Protein AF-A0A0C3QRC2-F1 (afdb_monomer)

Sequence (204 aa):
MRTFAPRGLSYLPYNEIRVRKQEQELIAQQDRAYKEAERRDRERAEIRQAEERRKQEEEAELRRLEREKMSKTEQREAWRRWKRNTLPAEPPAAEKAIRIVVRLPNGERLTKRFRPSESVEDLYAAVDVHFLPRGEEAAAPSTAPIGYTHEYDFRLATSYPRKEIDPSSEMLGDVDILRGGGNLVVEMTAGVTLEEDSEESDQE

Solvent-accessible surface area (backbone atoms only — not comparable to full-atom values): 12199 Å² total; per-residue (Å²): 137,84,88,84,78,81,82,75,80,81,76,71,59,70,66,61,58,50,53,53,50,52,52,51,51,50,51,56,49,51,53,50,53,50,54,51,49,52,51,52,53,50,51,52,50,52,51,52,52,51,52,51,50,51,52,52,51,53,52,51,49,51,54,47,55,50,52,53,50,51,52,51,51,53,51,49,51,46,37,42,41,20,44,64,73,67,54,78,78,67,65,58,93,88,52,87,57,30,49,36,36,35,36,42,81,90,71,50,72,52,72,49,50,37,49,44,83,39,32,38,40,54,55,51,48,54,55,55,44,66,72,48,75,89,79,71,84,63,85,52,47,93,59,74,60,83,93,64,79,89,82,73,67,52,44,44,28,36,72,75,79,72,45,79,54,76,81,35,86,52,34,34,48,75,39,77,83,44,46,80,28,44,55,32,36,48,44,70,45,93,84,66,74,83,75,70,86,72,77,78,77,82,79,132

Nearest PDB structures (foldseek):
  7s6p-assembly6_F  TM=7.686E-01  e=4.534E-03  Homo sapiens
  6d2k-assembly1_A  TM=6.953E-01  e=5.498E-03  Mus musculus
  5sxk-assembly1_A  TM=5.396E-01  e=9.103E-04  Homo sapiens
  8s3r-assembly1_A  TM=6.211E-01  e=3.289E-03  Homo sapiens
  5sxj-assembly1_A  TM=5.473E-01  e=6.666E-03  Homo sapiens

Organism: NCBI:txid1051891

Structure (mmCIF, N/CA/C/O backbone):
data_AF-A0A0C3QRC2-F1
#
_entry.id   AF-A0A0C3QRC2-F1
#
loop_
_atom_site.group_PDB
_atom_site.id
_atom_site.type_symbol
_atom_site.label_atom_id
_atom_site.label_alt_id
_atom_site.label_comp_id
_atom_site.label_asym_id
_atom_site.label_entity_id
_atom_site.label_seq_id
_atom_site.pdbx_PDB_ins_code
_atom_site.Cartn_x
_atom_site.Cartn_y
_atom_site.Cartn_z
_atom_site.occupancy
_atom_site.B_iso_or_equiv
_atom_site.auth_seq_id
_atom_site.auth_comp_id
_atom_site.auth_asym_id
_atom_site.auth_atom_id
_atom_site.pdbx_PDB_model_num
ATOM 1 N N . MET A 1 1 ? -83.337 -18.252 80.677 1.00 45.41 1 MET A N 1
ATOM 2 C CA . MET A 1 1 ? -82.097 -18.882 80.171 1.00 45.41 1 MET A CA 1
ATOM 3 C C . MET A 1 1 ? -81.445 -17.951 79.159 1.00 45.41 1 MET A C 1
ATOM 5 O O . MET A 1 1 ? -82.144 -17.472 78.282 1.00 45.41 1 MET A O 1
ATOM 9 N N . ARG A 1 2 ? -80.125 -17.771 79.300 1.00 41.84 2 ARG A N 1
ATOM 10 C CA . ARG A 1 2 ? -79.143 -17.193 78.359 1.00 41.84 2 ARG A CA 1
ATOM 11 C C . ARG A 1 2 ? -79.193 -15.684 78.074 1.00 41.84 2 ARG A C 1
ATOM 13 O O . ARG A 1 2 ? -79.860 -15.199 77.172 1.00 41.84 2 ARG A O 1
ATOM 20 N N . THR A 1 3 ? -78.350 -14.997 78.838 1.00 44.12 3 THR A N 1
ATOM 21 C CA . THR A 1 3 ? -77.689 -13.725 78.544 1.00 44.12 3 THR A CA 1
ATOM 22 C C . THR A 1 3 ? -76.845 -13.827 77.265 1.00 44.12 3 THR A C 1
ATOM 24 O O . THR A 1 3 ? -76.063 -14.764 77.104 1.00 44.12 3 THR A O 1
ATOM 27 N N . PHE A 1 4 ? -76.989 -12.863 76.355 1.00 47.03 4 PHE A N 1
ATOM 28 C CA . PHE A 1 4 ? -76.124 -12.702 75.184 1.00 47.03 4 PHE A CA 1
ATOM 29 C C . PHE A 1 4 ? -75.219 -11.490 75.439 1.00 47.03 4 PHE A C 1
ATOM 31 O O . PHE A 1 4 ? -75.674 -10.350 75.400 1.00 47.03 4 PHE A O 1
ATOM 38 N N . ALA A 1 5 ? -73.953 -11.739 75.776 1.00 52.38 5 ALA A N 1
ATOM 39 C CA . ALA A 1 5 ? -72.939 -10.696 75.897 1.00 52.38 5 ALA A CA 1
ATOM 40 C C . ALA A 1 5 ? -72.343 -10.406 74.505 1.00 52.38 5 ALA A C 1
ATOM 42 O O . ALA A 1 5 ? -71.944 -11.356 73.821 1.00 52.38 5 ALA A O 1
ATOM 43 N N . PRO A 1 6 ? -72.260 -9.140 74.056 1.00 55.38 6 PRO A N 1
ATOM 44 C CA . PRO A 1 6 ? -71.575 -8.813 72.814 1.00 55.38 6 PRO A CA 1
ATOM 45 C C . PRO A 1 6 ? -70.071 -9.044 72.997 1.00 55.38 6 PRO A C 1
ATOM 47 O O . PRO A 1 6 ? -69.459 -8.568 73.952 1.00 55.38 6 PRO A O 1
ATOM 50 N N . ARG A 1 7 ? -69.475 -9.823 72.088 1.00 53.69 7 ARG A N 1
ATOM 51 C CA . ARG A 1 7 ? -68.033 -10.085 72.054 1.00 53.69 7 ARG A CA 1
ATOM 52 C C . ARG A 1 7 ? -67.293 -8.756 71.893 1.00 53.69 7 ARG A C 1
ATOM 54 O O . ARG A 1 7 ? -67.462 -8.082 70.881 1.00 53.69 7 ARG A O 1
ATOM 61 N N . GLY A 1 8 ? -66.502 -8.389 72.899 1.00 51.66 8 GLY A N 1
ATOM 62 C CA . GLY A 1 8 ? -65.645 -7.211 72.860 1.00 51.66 8 GLY A CA 1
ATOM 63 C C . GLY A 1 8 ? -64.671 -7.298 71.689 1.00 51.66 8 GLY A C 1
ATOM 64 O O . GLY A 1 8 ? -63.943 -8.281 71.550 1.00 51.66 8 GLY A O 1
ATOM 65 N N . LEU A 1 9 ? -64.679 -6.264 70.850 1.00 57.25 9 LEU A N 1
ATOM 66 C CA . LEU A 1 9 ? -63.614 -5.989 69.895 1.00 57.25 9 LEU A CA 1
ATOM 67 C C . LEU A 1 9 ? -62.302 -5.927 70.691 1.00 57.25 9 LEU A C 1
ATOM 69 O O . LEU A 1 9 ? -62.171 -5.102 71.595 1.00 57.25 9 LEU A O 1
ATOM 73 N N . SER A 1 10 ? -61.353 -6.817 70.406 1.00 55.66 10 SER A N 1
ATOM 74 C CA . SER A 1 10 ? -60.044 -6.818 71.058 1.00 55.66 10 SER A CA 1
ATOM 75 C C . SER A 1 10 ? -59.301 -5.531 70.694 1.00 55.66 10 SER A C 1
ATOM 77 O O . SER A 1 10 ? -58.737 -5.415 69.605 1.00 55.66 10 SER A O 1
ATOM 79 N N . TYR A 1 11 ? -59.340 -4.542 71.585 1.00 60.75 11 TYR A N 1
ATOM 80 C CA . TYR A 1 11 ? -58.591 -3.300 71.451 1.00 60.75 11 TYR A CA 1
ATOM 81 C C . TYR A 1 11 ? -57.115 -3.620 71.693 1.00 60.75 11 TYR A C 1
ATOM 83 O O . TYR A 1 11 ? -56.673 -3.728 72.836 1.00 60.75 11 TYR A O 1
ATOM 91 N N . LEU A 1 12 ? -56.357 -3.850 70.618 1.00 61.16 12 LEU A N 1
ATOM 92 C CA . LEU A 1 12 ? -54.902 -3.914 70.720 1.00 61.16 12 LEU A CA 1
ATOM 93 C C . LEU A 1 12 ? -54.414 -2.580 71.311 1.00 61.16 12 LEU A C 1
ATOM 95 O O . LEU A 1 12 ? -54.840 -1.521 70.833 1.00 61.16 12 LEU A O 1
ATOM 99 N N . PRO A 1 13 ? -53.563 -2.594 72.351 1.00 73.38 13 PRO A N 1
ATOM 100 C CA . PRO A 1 13 ? -53.114 -1.372 72.994 1.00 73.38 13 PRO A CA 1
ATOM 101 C C . PRO A 1 13 ? -52.419 -0.480 71.961 1.00 73.38 13 PRO A C 1
ATOM 103 O O . PRO A 1 13 ? -51.527 -0.912 71.237 1.00 73.38 13 PRO A O 1
ATOM 106 N N . TYR A 1 14 ? -52.838 0.785 71.888 1.00 72.00 14 TYR A N 1
ATOM 107 C CA . TYR A 1 14 ? -52.393 1.787 70.908 1.00 72.00 14 TYR A CA 1
ATOM 108 C C . TYR A 1 14 ? -50.862 1.852 70.711 1.00 72.00 14 TYR A C 1
ATOM 110 O O . TYR A 1 14 ? -50.383 2.092 69.602 1.00 72.00 14 TYR A O 1
ATOM 118 N N . ASN A 1 15 ? -50.086 1.580 71.764 1.00 74.94 15 ASN A N 1
ATOM 119 C CA . ASN A 1 15 ? -48.623 1.519 71.706 1.00 74.94 15 ASN A CA 1
ATOM 120 C C . ASN A 1 15 ? -48.088 0.368 70.838 1.00 74.94 15 ASN A C 1
ATOM 122 O O . A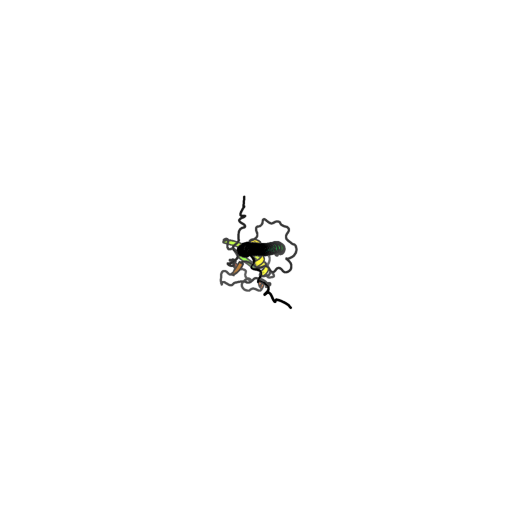SN A 1 15 ? -47.110 0.554 70.124 1.00 74.94 15 ASN A O 1
ATOM 126 N N . GLU A 1 16 ? -48.742 -0.790 70.838 1.00 79.69 16 GLU A N 1
ATOM 127 C CA . GLU A 1 16 ? -48.325 -1.963 70.063 1.00 79.69 16 GLU A CA 1
ATOM 128 C C . GLU A 1 16 ? -48.525 -1.743 68.556 1.00 79.69 16 GLU A C 1
ATOM 130 O O . GLU A 1 16 ? -47.688 -2.123 67.741 1.00 79.69 16 GLU A O 1
ATOM 135 N N . ILE A 1 17 ? -49.600 -1.041 68.181 1.00 82.19 17 ILE A N 1
ATOM 136 C CA . ILE A 1 17 ? -49.867 -0.644 66.792 1.00 82.19 17 ILE A CA 1
ATOM 137 C C . ILE A 1 17 ? -48.804 0.350 66.305 1.00 82.19 17 ILE A C 1
ATOM 139 O O . ILE A 1 17 ? -48.352 0.259 65.165 1.00 82.19 17 ILE A O 1
ATOM 143 N N . ARG A 1 18 ? -48.386 1.294 67.158 1.00 83.00 18 ARG A N 1
ATOM 144 C CA . ARG A 1 18 ? -47.336 2.268 66.823 1.00 83.00 18 ARG A CA 1
ATOM 145 C C . ARG A 1 18 ? -45.977 1.607 66.618 1.00 83.00 18 ARG A C 1
ATOM 147 O O . ARG A 1 18 ? -45.338 1.895 65.613 1.00 83.00 18 ARG A O 1
ATOM 154 N N . VAL A 1 19 ? -45.575 0.706 67.514 1.00 87.12 19 VAL A N 1
ATOM 155 C CA . VAL A 1 19 ? -44.294 -0.010 67.402 1.00 87.12 19 VAL A CA 1
ATOM 156 C C . VAL A 1 19 ? -44.251 -0.858 66.130 1.00 87.12 19 VAL A C 1
ATOM 158 O O . VAL A 1 19 ? -43.300 -0.745 65.364 1.00 87.12 19 VAL A O 1
ATOM 161 N N . ARG A 1 20 ? -45.322 -1.608 65.829 1.00 85.75 20 ARG A N 1
ATOM 162 C CA . ARG A 1 20 ? -45.416 -2.393 64.586 1.00 85.75 20 ARG A CA 1
ATOM 163 C C . ARG A 1 20 ? -45.366 -1.520 63.331 1.00 85.75 20 ARG A C 1
ATOM 165 O O . ARG A 1 20 ? -44.727 -1.897 62.358 1.00 85.75 20 ARG A O 1
ATOM 172 N N . LYS A 1 21 ? -46.014 -0.348 63.339 1.00 88.50 21 LYS A N 1
ATOM 173 C CA . LYS A 1 21 ? -45.936 0.600 62.213 1.00 88.50 21 LYS A CA 1
ATOM 174 C C . LYS A 1 21 ? -44.520 1.140 62.013 1.00 88.50 21 LYS A C 1
ATOM 176 O O . LYS A 1 21 ? -44.060 1.187 60.881 1.00 88.50 21 LYS A O 1
ATOM 181 N N . GLN A 1 22 ? -43.826 1.501 63.091 1.00 89.44 22 GLN A N 1
ATOM 182 C CA . GLN A 1 22 ? -42.440 1.977 63.018 1.00 89.44 22 GLN A CA 1
ATOM 183 C C . GLN A 1 22 ? -41.485 0.884 62.522 1.00 89.44 22 GLN A C 1
ATOM 185 O O . GLN A 1 22 ? -40.602 1.158 61.715 1.00 89.44 22 GLN A O 1
ATOM 190 N N . GLU A 1 23 ? -41.685 -0.360 62.955 1.00 90.12 23 GLU A N 1
ATOM 191 C CA . GLU A 1 23 ? -40.919 -1.516 62.482 1.00 90.12 23 GLU A CA 1
ATOM 192 C C . GLU A 1 23 ? -41.163 -1.790 60.989 1.00 90.12 23 GLU A C 1
ATOM 194 O O . GLU A 1 23 ? -40.215 -1.957 60.224 1.00 90.12 23 GLU A O 1
ATOM 199 N N . GLN A 1 24 ? -42.422 -1.738 60.542 1.00 91.00 24 GLN A N 1
ATOM 200 C CA . GLN A 1 24 ? -42.773 -1.854 59.123 1.00 91.00 24 GLN A CA 1
ATOM 201 C C . GLN A 1 24 ? -42.168 -0.728 58.277 1.00 91.00 24 GLN A C 1
ATOM 203 O O . GLN A 1 24 ? -41.669 -0.985 57.183 1.00 91.00 24 GLN A O 1
ATOM 208 N N . GLU A 1 25 ? -42.187 0.511 58.772 1.00 91.75 25 GLU A N 1
ATOM 209 C CA . GLU A 1 25 ? -41.557 1.650 58.100 1.00 91.75 25 GLU A CA 1
ATOM 210 C C . GLU A 1 25 ? -40.038 1.480 57.995 1.00 91.75 25 GLU A C 1
ATOM 212 O O . GLU A 1 25 ? -39.476 1.763 56.935 1.00 91.75 25 GLU A O 1
ATOM 217 N N . LEU A 1 26 ? -39.381 0.973 59.043 1.00 92.31 26 LEU A N 1
ATOM 218 C CA . LEU A 1 26 ? -37.941 0.718 59.051 1.00 92.31 26 LEU A CA 1
ATOM 219 C C . LEU A 1 26 ? -37.551 -0.379 58.050 1.00 92.31 26 LEU A C 1
ATOM 221 O O . LEU A 1 26 ? -36.627 -0.182 57.262 1.00 92.31 26 LEU A O 1
ATOM 225 N N . ILE A 1 27 ? -38.286 -1.495 58.021 1.00 91.75 27 ILE A N 1
ATOM 226 C CA . ILE A 1 27 ? -38.074 -2.575 57.043 1.00 91.75 27 ILE A CA 1
ATOM 227 C C . ILE A 1 27 ? -38.294 -2.044 55.624 1.00 91.75 27 ILE A C 1
ATOM 229 O O . ILE A 1 27 ? -37.452 -2.232 54.753 1.00 91.75 27 ILE A O 1
ATOM 233 N N . ALA A 1 28 ? -39.372 -1.289 55.392 1.00 94.25 28 ALA A N 1
ATOM 234 C CA . ALA A 1 28 ? -39.642 -0.692 54.087 1.00 94.25 28 ALA A CA 1
ATOM 235 C C . ALA A 1 28 ? -38.578 0.341 53.666 1.00 94.25 28 ALA A C 1
ATOM 237 O O . ALA A 1 28 ? -38.366 0.565 52.473 1.00 94.25 28 ALA A O 1
ATOM 238 N N . GLN A 1 29 ? -37.921 1.022 54.608 1.00 93.88 29 GLN A N 1
ATOM 239 C CA . GLN A 1 29 ? -36.782 1.899 54.318 1.00 93.88 29 GLN A CA 1
ATOM 240 C C . GLN A 1 29 ? -35.524 1.098 53.958 1.00 93.88 29 GLN A C 1
ATOM 242 O O . GLN A 1 29 ? -34.878 1.431 52.965 1.00 93.88 29 GLN A O 1
ATOM 247 N N . GLN A 1 30 ? -35.210 0.032 54.698 1.00 94.31 30 GLN A N 1
ATOM 248 C CA . GLN A 1 30 ? -34.070 -0.842 54.403 1.00 94.31 30 GLN A CA 1
ATOM 249 C C . GLN A 1 30 ? -34.233 -1.559 53.060 1.00 94.31 30 GLN A C 1
ATOM 251 O O . GLN A 1 30 ? -33.314 -1.528 52.247 1.00 94.31 30 GLN A O 1
ATOM 256 N N . ASP A 1 31 ? -35.419 -2.099 52.775 1.00 95.06 31 ASP A N 1
ATOM 257 C CA . ASP A 1 31 ? -35.737 -2.734 51.493 1.00 95.06 31 ASP A CA 1
ATOM 258 C C . ASP A 1 31 ? -35.576 -1.762 50.320 1.00 95.06 31 ASP A C 1
ATOM 260 O O . ASP A 1 31 ? -35.076 -2.136 49.258 1.00 95.06 31 ASP A O 1
ATOM 264 N N . ARG A 1 32 ? -35.989 -0.498 50.494 1.00 95.25 32 ARG A N 1
ATOM 265 C CA . ARG A 1 32 ? -35.797 0.545 49.476 1.00 95.25 32 ARG A CA 1
ATOM 266 C C . ARG A 1 32 ? -34.318 0.852 49.269 1.00 95.25 32 ARG A C 1
ATOM 268 O O . ARG A 1 32 ? -33.870 0.861 48.126 1.00 95.25 32 ARG A O 1
ATOM 275 N N . ALA A 1 33 ? -33.564 1.048 50.349 1.00 94.19 33 ALA A N 1
ATOM 276 C CA . ALA A 1 33 ? -32.130 1.306 50.275 1.00 94.19 33 ALA A CA 1
ATOM 277 C C . ALA A 1 33 ? -31.373 0.140 49.616 1.00 94.19 33 ALA A C 1
ATOM 279 O O . ALA A 1 33 ? -30.521 0.370 48.760 1.00 94.19 33 ALA A O 1
ATOM 280 N N . TYR A 1 34 ? -31.731 -1.103 49.953 1.00 94.88 34 TYR A N 1
ATOM 281 C CA . TYR A 1 34 ? -31.133 -2.305 49.379 1.00 94.88 34 TYR A CA 1
ATOM 282 C C . TYR A 1 34 ? -31.413 -2.419 47.877 1.00 94.88 34 TYR A C 1
ATOM 284 O O . TYR A 1 34 ? -30.483 -2.576 47.092 1.00 94.88 34 TYR A O 1
ATOM 292 N N . LYS A 1 35 ? -32.672 -2.246 47.453 1.00 95.75 35 LYS A N 1
ATOM 293 C CA . LYS A 1 35 ? -33.046 -2.273 46.027 1.00 95.75 35 LYS A CA 1
ATOM 294 C C . LYS A 1 35 ? -32.366 -1.166 45.225 1.00 95.75 35 LYS A C 1
ATOM 296 O O . LYS A 1 35 ? -31.985 -1.374 44.075 1.00 95.75 35 LYS A O 1
ATOM 301 N N . GLU A 1 36 ? -32.209 0.019 45.808 1.00 95.62 36 GLU A N 1
ATOM 302 C CA . GLU A 1 36 ? -31.475 1.103 45.160 1.00 95.62 36 GLU A CA 1
ATOM 303 C C . GLU A 1 36 ? -29.974 0.821 45.044 1.00 95.62 36 GLU A C 1
ATOM 305 O O . GLU A 1 36 ? -29.378 1.168 44.023 1.00 95.62 36 GLU A O 1
ATOM 310 N N . ALA A 1 37 ? -29.362 0.221 46.068 1.00 95.12 37 ALA A N 1
ATOM 311 C CA . ALA A 1 37 ? -27.965 -0.199 46.027 1.00 95.12 37 ALA A CA 1
ATOM 312 C C . ALA A 1 37 ? -27.754 -1.285 44.964 1.00 95.12 37 ALA A C 1
ATOM 314 O O . ALA A 1 37 ? -26.902 -1.115 44.097 1.00 95.12 37 ALA A O 1
ATOM 315 N N . GLU A 1 38 ? -28.607 -2.315 44.940 1.00 96.56 38 GLU A N 1
ATOM 316 C CA . GLU A 1 38 ? -28.563 -3.379 43.931 1.00 96.56 38 GLU A CA 1
ATOM 317 C C . GLU A 1 38 ? -28.691 -2.813 42.509 1.00 96.56 38 GLU A C 1
ATOM 319 O O . GLU A 1 38 ? -27.935 -3.192 41.614 1.00 96.56 38 GLU A O 1
ATOM 324 N N . ARG A 1 39 ? -29.608 -1.858 42.295 1.00 96.19 39 ARG A N 1
ATOM 325 C CA . ARG A 1 39 ? -29.765 -1.198 40.992 1.00 96.19 39 ARG A CA 1
ATOM 326 C C . ARG A 1 39 ? -28.502 -0.440 40.588 1.00 96.19 39 ARG A C 1
ATOM 328 O O . ARG A 1 39 ? -28.076 -0.570 39.446 1.00 96.19 39 ARG A O 1
ATOM 335 N N . ARG A 1 40 ? -27.904 0.331 41.504 1.00 95.50 40 ARG A N 1
ATOM 336 C CA . ARG A 1 40 ? -26.663 1.077 41.229 1.00 95.50 40 ARG A CA 1
ATOM 337 C C . ARG A 1 40 ? -25.494 0.141 40.941 1.00 95.50 40 ARG A C 1
ATOM 339 O O . ARG A 1 40 ? -24.704 0.428 40.048 1.00 95.50 40 ARG A O 1
ATOM 346 N N . ASP A 1 41 ? -25.378 -0.962 41.672 1.00 96.56 41 ASP A N 1
ATOM 347 C CA . ASP A 1 41 ? -24.310 -1.937 41.457 1.00 96.56 41 ASP A CA 1
ATOM 348 C C . ASP A 1 41 ? -24.474 -2.662 40.121 1.00 96.56 41 ASP A C 1
ATOM 350 O O . ASP A 1 41 ? -23.486 -2.839 39.404 1.00 96.56 41 ASP A O 1
ATOM 354 N N . ARG A 1 42 ? -25.713 -2.998 39.739 1.00 96.31 42 ARG A N 1
ATOM 355 C CA . ARG A 1 42 ? -26.023 -3.575 38.427 1.00 96.31 42 ARG A CA 1
ATOM 356 C C . ARG A 1 42 ? -25.701 -2.605 37.293 1.00 96.31 42 ARG A C 1
ATOM 358 O O . ARG A 1 42 ? -24.974 -2.979 36.383 1.00 96.31 42 ARG A O 1
ATOM 365 N N . GLU A 1 43 ? -26.148 -1.356 37.390 1.00 96.38 43 GLU A N 1
ATOM 366 C CA . GLU A 1 43 ? -25.864 -0.313 36.395 1.00 96.38 43 GLU A CA 1
ATOM 367 C C . GLU A 1 43 ? -24.352 -0.080 36.245 1.00 96.38 43 GLU A C 1
ATOM 369 O O . GLU A 1 43 ? -23.821 -0.057 35.139 1.00 96.38 43 GLU A O 1
ATOM 374 N N . ARG A 1 44 ? -23.616 -0.002 37.361 1.00 96.00 44 ARG A N 1
ATOM 375 C CA . ARG A 1 44 ? -22.149 0.114 37.338 1.00 96.00 44 ARG A CA 1
ATOM 376 C C . ARG A 1 44 ? -21.475 -1.101 36.707 1.00 96.00 44 ARG A C 1
ATOM 378 O O . ARG A 1 44 ? -20.466 -0.939 36.026 1.00 96.00 44 ARG A O 1
ATOM 385 N N . ALA A 1 45 ? -21.977 -2.308 36.960 1.00 95.94 45 ALA A N 1
ATOM 386 C CA . ALA A 1 45 ? -21.448 -3.521 36.345 1.00 95.94 45 ALA A CA 1
ATOM 387 C C . ALA A 1 45 ? -21.715 -3.546 34.833 1.00 95.94 45 ALA A C 1
ATOM 389 O O . ALA A 1 45 ? -20.806 -3.863 34.071 1.00 95.94 45 ALA A O 1
ATOM 390 N N . GLU A 1 46 ? -22.913 -3.151 34.402 1.00 96.19 46 GLU A N 1
ATOM 391 C CA . GLU A 1 46 ? -23.288 -3.050 32.988 1.00 96.19 46 GLU A CA 1
ATOM 392 C C . GLU A 1 46 ? -22.440 -2.007 32.248 1.00 96.19 46 GLU A C 1
ATOM 394 O O . GLU A 1 46 ? -21.925 -2.308 31.172 1.00 96.19 46 GLU A O 1
ATOM 399 N N . ILE A 1 47 ? -22.220 -0.828 32.846 1.00 96.44 47 ILE A N 1
ATOM 400 C CA . ILE A 1 47 ? -21.348 0.217 32.284 1.00 96.44 47 ILE A CA 1
ATOM 401 C C . ILE A 1 47 ? -19.916 -0.302 32.135 1.00 96.44 47 ILE A C 1
ATOM 403 O O . ILE A 1 47 ? -19.363 -0.230 31.042 1.00 96.44 47 ILE A O 1
ATOM 407 N N . ARG A 1 48 ? -19.333 -0.895 33.190 1.00 95.94 48 ARG A N 1
ATOM 408 C CA . ARG A 1 48 ? -17.966 -1.444 33.120 1.00 95.94 48 ARG A CA 1
ATOM 409 C C . ARG A 1 48 ? -17.829 -2.518 32.045 1.00 95.94 48 ARG A C 1
ATOM 411 O O . ARG A 1 48 ? -16.865 -2.500 31.291 1.00 95.94 48 ARG A O 1
ATOM 418 N N . GLN A 1 49 ? -18.797 -3.430 31.946 1.00 96.25 49 GLN A N 1
ATOM 419 C CA . GLN A 1 49 ? -18.782 -4.466 30.911 1.00 96.25 49 GLN A CA 1
ATOM 420 C C . GLN A 1 49 ? -18.944 -3.886 29.503 1.00 96.25 49 GLN A C 1
ATOM 422 O O . GLN A 1 49 ? -18.339 -4.393 28.563 1.00 96.25 49 GLN A O 1
ATOM 427 N N . ALA A 1 50 ? -19.769 -2.851 29.330 1.00 96.12 50 ALA A N 1
ATOM 428 C CA . ALA A 1 50 ? -19.931 -2.189 28.041 1.00 96.12 50 ALA A CA 1
ATOM 429 C C . ALA A 1 50 ? -18.652 -1.453 27.616 1.00 96.12 50 ALA A C 1
ATOM 431 O O . ALA A 1 50 ? -18.247 -1.573 26.463 1.00 96.12 50 ALA A O 1
ATOM 432 N N . GLU A 1 51 ? -17.995 -0.748 28.539 1.00 95.81 51 GLU A N 1
ATOM 433 C CA . GLU A 1 51 ? -16.710 -0.087 28.286 1.00 95.81 51 GLU A CA 1
ATOM 434 C C . GLU A 1 51 ? -15.599 -1.092 27.971 1.00 95.81 51 GLU A C 1
ATOM 436 O O . GLU A 1 51 ? -14.844 -0.889 27.022 1.00 95.81 51 GLU A O 1
ATOM 441 N N . GLU A 1 52 ? -15.525 -2.200 28.712 1.00 95.81 52 GLU A N 1
ATOM 442 C CA . GLU A 1 52 ? -14.539 -3.252 28.468 1.00 95.81 52 GLU A CA 1
ATOM 443 C C . GLU A 1 52 ? -14.744 -3.913 27.100 1.00 95.81 52 GLU A C 1
ATOM 445 O O . GLU A 1 52 ? -13.780 -4.069 26.352 1.00 95.81 52 GLU A O 1
ATOM 450 N N . ARG A 1 53 ? -15.994 -4.223 26.723 1.00 95.94 53 ARG A N 1
ATOM 451 C CA . ARG A 1 53 ? -16.307 -4.730 25.378 1.00 95.94 53 ARG A CA 1
ATOM 452 C C . ARG A 1 53 ? -15.920 -3.734 24.291 1.00 95.94 53 ARG A C 1
ATOM 454 O O . ARG A 1 53 ? -15.270 -4.129 23.333 1.00 95.94 53 ARG A O 1
ATOM 461 N N . ARG A 1 54 ? -16.256 -2.449 24.459 1.00 95.81 54 ARG A N 1
ATOM 462 C CA . ARG A 1 54 ? -15.904 -1.410 23.480 1.00 95.81 54 ARG A CA 1
ATOM 463 C C . ARG A 1 54 ? -14.391 -1.316 23.295 1.00 95.81 54 ARG A C 1
ATOM 465 O O . ARG A 1 54 ? -13.914 -1.302 22.169 1.00 95.81 54 ARG A O 1
ATOM 472 N N . LYS A 1 55 ? -13.634 -1.327 24.395 1.00 95.69 55 LYS A N 1
ATOM 473 C CA . LYS A 1 55 ? -12.168 -1.294 24.355 1.00 95.69 55 LYS A CA 1
ATOM 474 C C . LYS A 1 55 ? -11.583 -2.534 23.667 1.00 95.69 55 LYS A C 1
ATOM 476 O O . LYS A 1 55 ? -10.651 -2.404 22.883 1.00 95.69 55 LYS A O 1
ATOM 481 N N . GLN A 1 56 ? -12.133 -3.720 23.933 1.00 95.69 56 GLN A N 1
ATOM 482 C CA . GLN A 1 56 ? -11.708 -4.959 23.270 1.00 95.69 56 GLN A CA 1
ATOM 483 C C . GLN A 1 56 ? -12.014 -4.948 21.766 1.00 95.69 56 GLN A C 1
ATOM 485 O O . GLN A 1 56 ? -11.198 -5.422 20.979 1.00 95.69 56 GLN A O 1
ATOM 490 N N . GLU A 1 57 ? -13.165 -4.411 21.358 1.00 95.44 57 GLU A N 1
ATOM 491 C CA . GLU A 1 57 ? -13.539 -4.266 19.947 1.00 95.44 57 GLU A CA 1
ATOM 492 C C . GLU A 1 57 ? -12.627 -3.270 19.217 1.00 95.44 57 GLU A C 1
ATOM 494 O O . GLU A 1 57 ? -12.112 -3.603 18.150 1.00 95.44 57 GLU A O 1
ATOM 499 N N . GLU A 1 58 ? -12.364 -2.103 19.814 1.00 94.81 58 GLU A N 1
ATOM 500 C CA . GLU A 1 58 ? -11.432 -1.094 19.287 1.00 94.81 58 GLU A CA 1
ATOM 501 C C . GLU A 1 58 ? -10.010 -1.670 19.135 1.00 94.81 58 GLU A C 1
ATOM 503 O O . GLU A 1 58 ? -9.382 -1.531 18.085 1.00 94.81 58 GLU A O 1
ATOM 508 N N . GLU A 1 59 ? -9.505 -2.387 20.145 1.00 94.62 59 GLU A N 1
ATOM 509 C CA . GLU A 1 59 ? -8.179 -3.014 20.087 1.00 94.62 59 GLU A CA 1
ATOM 510 C C . GLU A 1 59 ? -8.112 -4.141 19.042 1.00 94.62 59 GLU A C 1
ATOM 512 O O . GLU A 1 59 ? -7.116 -4.284 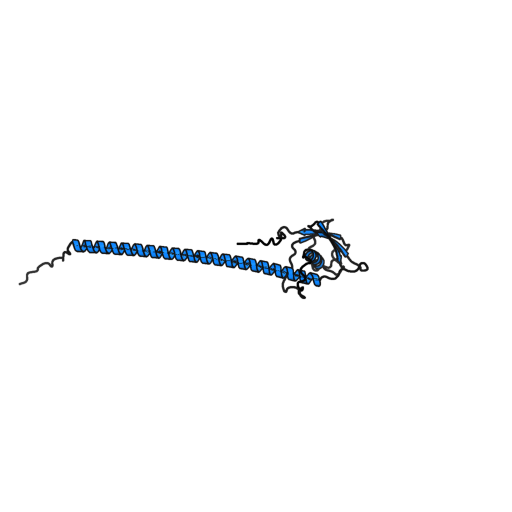18.327 1.00 94.62 59 GLU A O 1
ATOM 517 N N . ALA A 1 60 ? -9.170 -4.948 18.921 1.00 94.69 60 ALA A N 1
ATOM 518 C CA . ALA A 1 60 ? -9.246 -6.001 17.914 1.00 94.69 60 ALA A CA 1
ATOM 519 C C . ALA A 1 60 ? -9.301 -5.431 16.489 1.00 94.69 60 ALA A C 1
ATOM 521 O O . ALA A 1 60 ? -8.688 -6.002 15.581 1.00 94.69 60 ALA A O 1
ATOM 522 N N . GLU A 1 61 ? -10.004 -4.315 16.285 1.00 94.31 61 GLU A N 1
ATOM 523 C CA . GLU A 1 61 ? -10.035 -3.614 15.003 1.00 94.31 61 GLU A CA 1
ATOM 524 C C . GLU A 1 61 ? -8.657 -3.053 14.647 1.00 94.31 61 GLU A C 1
ATOM 526 O O . GLU A 1 61 ? -8.169 -3.311 13.544 1.00 94.31 61 GLU A O 1
ATOM 531 N N . LEU A 1 62 ? -8.001 -2.363 15.586 1.00 93.19 62 LEU A N 1
ATOM 532 C CA . LEU A 1 62 ? -6.674 -1.789 15.370 1.00 93.19 62 LEU A CA 1
ATOM 533 C C . LEU A 1 62 ? -5.661 -2.877 14.984 1.00 93.19 62 LEU A C 1
ATOM 535 O O . LEU A 1 62 ? -5.019 -2.784 13.939 1.00 93.19 62 LEU A O 1
ATOM 539 N N . ARG A 1 63 ? -5.626 -3.985 15.739 1.00 92.62 63 ARG A N 1
ATOM 540 C CA . ARG A 1 63 ? -4.768 -5.145 15.441 1.00 92.62 63 ARG A CA 1
ATOM 541 C C . ARG A 1 63 ? -5.078 -5.776 14.083 1.00 92.62 63 ARG A C 1
ATOM 543 O O . ARG A 1 63 ? -4.179 -6.309 13.431 1.00 92.62 63 ARG A O 1
ATOM 550 N N . ARG A 1 64 ? -6.345 -5.783 13.650 1.00 92.31 64 ARG A N 1
ATOM 551 C CA . ARG A 1 64 ? -6.723 -6.290 12.321 1.00 92.31 64 ARG A CA 1
ATOM 552 C C . ARG A 1 64 ? -6.178 -5.377 11.226 1.00 92.31 64 ARG A C 1
ATOM 554 O O . ARG A 1 64 ? -5.563 -5.882 10.292 1.00 92.31 64 ARG A O 1
ATOM 561 N N . LEU A 1 65 ? -6.360 -4.065 11.365 1.00 90.38 65 LEU A N 1
ATOM 562 C CA . LEU A 1 65 ? -5.864 -3.075 10.407 1.00 90.38 65 LEU A CA 1
ATOM 563 C C . LEU A 1 65 ? -4.335 -3.111 10.294 1.00 90.38 65 LEU A C 1
ATOM 565 O O . LEU A 1 65 ? -3.805 -3.086 9.185 1.00 90.38 65 LEU A O 1
ATOM 569 N N . GLU A 1 66 ? -3.623 -3.234 11.414 1.00 89.38 66 GLU A N 1
ATOM 570 C CA . GLU A 1 66 ? -2.163 -3.385 11.432 1.00 89.38 66 GLU A CA 1
ATOM 571 C C . GLU A 1 66 ? -1.712 -4.650 10.699 1.00 89.38 66 GLU A C 1
ATOM 573 O O . GLU A 1 66 ? -0.851 -4.584 9.824 1.00 89.38 66 GLU A O 1
ATOM 578 N N . ARG A 1 67 ? -2.332 -5.804 10.979 1.00 87.31 67 ARG A N 1
ATOM 579 C CA . ARG A 1 67 ? -2.007 -7.064 10.286 1.00 87.31 67 ARG A CA 1
ATOM 580 C C . ARG A 1 67 ? -2.270 -6.993 8.786 1.00 87.31 67 ARG A C 1
ATOM 582 O O . ARG A 1 67 ? -1.490 -7.532 8.007 1.00 87.31 67 ARG A O 1
ATOM 589 N N . GLU A 1 68 ? -3.356 -6.346 8.374 1.00 86.00 68 GLU A N 1
ATOM 590 C CA . GLU A 1 68 ? -3.666 -6.148 6.958 1.00 86.00 68 GLU A CA 1
ATOM 591 C C . GLU A 1 68 ? -2.637 -5.241 6.275 1.00 86.00 68 GLU A C 1
ATOM 593 O O . GLU A 1 68 ? -2.206 -5.548 5.162 1.00 86.00 68 GLU A O 1
ATOM 598 N N . LYS A 1 69 ? -2.205 -4.161 6.939 1.00 84.12 69 LYS A N 1
ATOM 599 C CA . LYS A 1 69 ? -1.130 -3.291 6.442 1.00 84.12 69 LYS A CA 1
ATOM 600 C C . LYS A 1 69 ? 0.184 -4.058 6.305 1.00 84.12 69 LYS A C 1
ATOM 602 O O . LYS A 1 69 ? 0.746 -4.064 5.214 1.00 84.12 69 LYS A O 1
ATOM 607 N N . MET A 1 70 ? 0.606 -4.767 7.352 1.00 82.38 70 MET A N 1
ATOM 608 C CA . MET A 1 70 ? 1.837 -5.567 7.346 1.00 82.38 70 MET A CA 1
ATOM 609 C C . MET A 1 70 ? 1.811 -6.652 6.269 1.00 82.38 70 MET A C 1
ATOM 611 O O . MET A 1 70 ? 2.760 -6.817 5.515 1.00 82.38 70 MET A O 1
ATOM 615 N N . SER A 1 71 ? 0.690 -7.358 6.108 1.00 85.19 71 SER A N 1
ATOM 616 C CA . SER A 1 71 ? 0.591 -8.375 5.060 1.00 85.19 71 SER A CA 1
ATOM 617 C C . SER A 1 71 ? 0.680 -7.771 3.654 1.00 85.19 71 SER A C 1
ATOM 619 O O . SER A 1 71 ? 1.257 -8.382 2.753 1.00 85.19 71 SER A O 1
ATOM 621 N N . LYS A 1 72 ? 0.124 -6.571 3.439 1.00 83.56 72 LYS A N 1
ATOM 622 C CA . LYS A 1 72 ? 0.237 -5.867 2.154 1.00 83.56 72 LYS A CA 1
ATOM 623 C C . LYS A 1 72 ? 1.667 -5.411 1.880 1.00 83.56 72 LYS A C 1
ATOM 625 O O . LYS A 1 72 ? 2.121 -5.565 0.746 1.00 83.56 72 LYS A O 1
ATOM 630 N N . THR A 1 73 ? 2.371 -4.873 2.878 1.00 82.94 73 THR A N 1
ATOM 631 C CA . THR A 1 73 ? 3.771 -4.451 2.724 1.00 82.94 73 THR A CA 1
ATOM 632 C C . THR A 1 73 ? 4.671 -5.653 2.450 1.00 82.94 73 THR A C 1
ATOM 634 O O . THR A 1 73 ? 5.396 -5.643 1.457 1.00 82.94 73 THR A O 1
ATOM 637 N N . GLU A 1 74 ? 4.523 -6.744 3.204 1.00 84.56 74 GLU A N 1
ATOM 638 C CA . GLU A 1 74 ? 5.259 -7.997 2.993 1.00 84.56 74 GLU A CA 1
ATOM 639 C C . GLU A 1 74 ? 5.051 -8.567 1.583 1.00 84.56 74 GLU A C 1
ATOM 641 O O . GLU A 1 74 ? 6.011 -8.929 0.899 1.00 84.56 74 GLU A O 1
ATOM 646 N N . GLN A 1 75 ? 3.800 -8.626 1.108 1.00 85.56 75 GLN A N 1
ATOM 647 C CA . GLN A 1 75 ? 3.490 -9.103 -0.244 1.00 85.56 75 GLN A CA 1
ATOM 648 C C . GLN A 1 75 ? 4.089 -8.195 -1.319 1.00 85.56 75 GLN A C 1
ATOM 650 O O . GLN A 1 75 ? 4.637 -8.683 -2.313 1.00 85.56 75 GLN A O 1
ATOM 655 N N . ARG A 1 76 ? 4.020 -6.877 -1.111 1.00 85.81 76 ARG A N 1
ATOM 656 C CA . ARG A 1 76 ? 4.590 -5.885 -2.020 1.00 85.81 76 ARG A CA 1
ATOM 657 C C . ARG A 1 76 ? 6.101 -6.029 -2.125 1.00 85.81 76 ARG A C 1
ATOM 659 O O . ARG A 1 76 ? 6.643 -6.065 -3.229 1.00 85.81 76 ARG A O 1
ATOM 666 N N . GLU A 1 77 ? 6.784 -6.144 -0.995 1.00 83.56 77 GLU A N 1
ATOM 667 C CA . GLU A 1 77 ? 8.225 -6.363 -0.947 1.00 83.56 77 GLU A CA 1
ATOM 668 C C . GLU A 1 77 ? 8.621 -7.700 -1.568 1.00 83.56 77 GLU A C 1
ATOM 670 O O . GLU A 1 77 ? 9.555 -7.755 -2.368 1.00 83.56 77 GLU A O 1
ATOM 675 N N . ALA A 1 78 ? 7.893 -8.777 -1.265 1.00 85.19 78 ALA A N 1
ATOM 676 C CA . ALA A 1 78 ? 8.121 -10.085 -1.866 1.00 85.19 78 ALA A CA 1
ATOM 677 C C . ALA A 1 78 ? 7.996 -10.029 -3.397 1.00 85.19 78 ALA A C 1
ATOM 679 O O . ALA A 1 78 ? 8.868 -10.541 -4.103 1.00 85.19 78 ALA A O 1
ATOM 680 N N . TRP A 1 79 ? 6.963 -9.355 -3.916 1.00 88.62 79 TRP A N 1
ATOM 681 C CA . TRP A 1 79 ? 6.783 -9.148 -5.353 1.00 88.62 79 TRP A CA 1
ATOM 682 C C . TRP A 1 79 ? 7.935 -8.342 -5.961 1.00 88.62 79 TRP A C 1
ATOM 684 O O . TRP A 1 79 ? 8.494 -8.745 -6.981 1.00 88.62 79 TRP A O 1
ATOM 694 N N . ARG A 1 80 ? 8.348 -7.249 -5.311 1.00 85.75 80 ARG A N 1
ATOM 695 C CA . ARG A 1 80 ? 9.462 -6.403 -5.761 1.00 85.75 80 ARG A CA 1
ATOM 696 C C . ARG A 1 80 ? 10.783 -7.167 -5.815 1.00 85.75 80 ARG A C 1
ATOM 698 O O . ARG A 1 80 ? 11.513 -7.071 -6.804 1.00 85.75 80 ARG A O 1
ATOM 705 N N . ARG A 1 81 ? 11.082 -7.962 -4.781 1.00 84.31 81 ARG A N 1
ATOM 706 C CA . ARG A 1 81 ? 12.271 -8.830 -4.724 1.00 84.31 81 ARG A CA 1
ATOM 707 C C . ARG A 1 81 ? 12.225 -9.895 -5.827 1.00 84.31 81 ARG A C 1
ATOM 709 O O . ARG A 1 81 ? 13.223 -10.088 -6.519 1.00 84.31 81 ARG A O 1
ATOM 716 N N . TRP A 1 82 ? 11.074 -10.532 -6.054 1.00 86.94 82 TRP A N 1
ATOM 717 C CA . TRP A 1 82 ? 10.893 -11.495 -7.150 1.00 86.94 82 TRP A CA 1
ATOM 718 C C . TRP A 1 82 ? 11.077 -10.854 -8.536 1.00 86.94 82 TRP A C 1
ATOM 720 O O . TRP A 1 82 ? 11.821 -11.380 -9.373 1.00 86.94 82 TRP A O 1
ATOM 730 N N . LYS A 1 83 ? 10.460 -9.689 -8.783 1.00 86.31 83 LYS A N 1
ATOM 731 C CA . LYS A 1 83 ? 10.606 -8.959 -10.051 1.00 86.31 83 LYS A CA 1
ATOM 732 C C . LYS A 1 83 ? 12.041 -8.509 -10.285 1.00 86.31 83 LYS A C 1
ATOM 734 O O . LYS A 1 83 ? 12.509 -8.643 -11.407 1.00 86.31 83 LYS A O 1
ATOM 739 N N . ARG A 1 84 ? 12.779 -8.063 -9.261 1.00 82.94 84 ARG A N 1
ATOM 740 C CA . ARG A 1 84 ? 14.208 -7.710 -9.392 1.00 82.94 84 ARG A CA 1
ATOM 741 C C . ARG A 1 84 ? 15.029 -8.830 -10.047 1.00 82.94 84 ARG A C 1
ATOM 743 O O . ARG A 1 84 ? 15.891 -8.531 -10.866 1.00 82.94 84 ARG A O 1
ATOM 750 N N . ASN A 1 85 ? 14.735 -10.088 -9.721 1.00 79.19 85 ASN A N 1
ATOM 751 C CA . ASN A 1 85 ? 15.448 -11.249 -10.262 1.00 79.19 85 ASN A CA 1
ATOM 752 C C . ASN A 1 85 ? 14.868 -11.787 -11.574 1.00 79.19 85 ASN A C 1
ATOM 754 O O . ASN A 1 85 ? 15.584 -12.426 -12.339 1.00 79.19 85 ASN A O 1
ATOM 758 N N . THR A 1 86 ? 13.579 -11.558 -11.819 1.00 80.69 86 THR A N 1
ATOM 759 C CA . THR A 1 86 ? 12.884 -12.056 -13.018 1.00 80.69 86 THR A CA 1
ATOM 760 C C . THR A 1 86 ? 12.955 -11.064 -14.179 1.00 80.69 86 THR A C 1
ATOM 762 O O . THR A 1 86 ? 12.822 -11.462 -15.335 1.00 80.69 86 THR A O 1
ATOM 765 N N . LEU A 1 87 ? 13.180 -9.777 -13.889 1.00 80.50 87 LEU A N 1
ATOM 766 C CA . LEU A 1 87 ? 13.331 -8.742 -14.902 1.00 80.50 87 LEU A CA 1
ATOM 767 C C . LEU A 1 87 ? 14.468 -9.114 -15.866 1.00 80.50 87 LEU A C 1
ATOM 769 O O . LEU A 1 87 ? 15.582 -9.400 -15.415 1.00 80.50 87 LEU A O 1
ATOM 773 N N . PRO A 1 88 ? 14.223 -9.077 -17.186 1.00 75.00 88 PRO A N 1
ATOM 774 C CA . PRO A 1 88 ? 15.253 -9.395 -18.158 1.00 75.00 88 PRO A CA 1
ATOM 775 C C . PRO A 1 88 ? 16.476 -8.489 -17.999 1.00 75.00 88 PRO A C 1
ATOM 777 O O . PRO A 1 88 ? 16.370 -7.285 -17.732 1.00 75.00 88 PRO A O 1
ATOM 780 N N 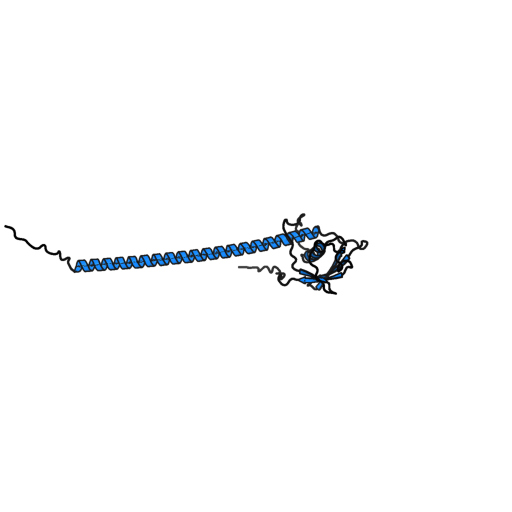. ALA A 1 89 ? 17.656 -9.077 -18.196 1.00 73.50 89 ALA A N 1
ATOM 781 C CA . ALA A 1 89 ? 18.897 -8.321 -18.240 1.00 73.50 89 ALA A CA 1
ATOM 782 C C . ALA A 1 89 ? 18.868 -7.317 -19.401 1.00 73.50 89 ALA A C 1
ATOM 784 O O . ALA A 1 89 ? 18.381 -7.630 -20.497 1.00 73.50 89 ALA A O 1
ATOM 785 N N . GLU A 1 90 ? 19.429 -6.131 -19.151 1.00 77.81 90 GLU A N 1
ATOM 786 C CA . GLU A 1 90 ? 19.502 -5.049 -20.131 1.00 77.81 90 GLU A CA 1
ATOM 787 C C . GLU A 1 90 ? 20.182 -5.541 -21.425 1.00 77.81 90 GLU A C 1
ATOM 789 O O . GLU A 1 90 ? 21.266 -6.133 -21.358 1.00 77.81 90 GLU A O 1
ATOM 794 N N . PRO A 1 91 ? 19.568 -5.335 -22.607 1.00 78.69 91 PRO A N 1
ATOM 795 C CA . PRO A 1 91 ? 20.156 -5.770 -23.862 1.00 78.69 91 PRO A CA 1
ATOM 796 C C . PRO A 1 91 ? 21.478 -5.030 -24.136 1.00 78.69 91 PRO A C 1
ATOM 798 O O . PRO A 1 91 ? 21.587 -3.816 -23.903 1.00 78.69 91 PRO A O 1
ATOM 801 N N . PRO A 1 92 ? 22.495 -5.735 -24.663 1.00 74.38 92 PRO A N 1
ATOM 802 C CA . PRO A 1 92 ? 23.767 -5.123 -25.020 1.00 74.38 92 PRO A CA 1
ATOM 803 C C . PRO A 1 92 ? 23.576 -4.064 -26.113 1.00 74.38 92 PRO A C 1
ATOM 805 O O . PRO A 1 92 ? 22.642 -4.117 -26.910 1.00 74.38 92 PRO A O 1
ATOM 808 N N . ALA A 1 93 ? 24.506 -3.107 -26.198 1.00 70.94 93 ALA A N 1
ATOM 809 C CA . ALA A 1 93 ? 24.438 -1.984 -27.147 1.00 70.94 93 ALA A CA 1
ATOM 810 C C . ALA A 1 93 ? 24.343 -2.392 -28.631 1.00 70.94 93 ALA A C 1
ATOM 812 O O . ALA A 1 93 ? 24.003 -1.559 -29.466 1.00 70.94 93 ALA A O 1
ATOM 813 N N . ALA A 1 94 ? 24.680 -3.644 -28.948 1.00 68.94 94 ALA A N 1
ATOM 814 C CA . ALA A 1 94 ? 24.676 -4.202 -30.293 1.00 68.94 94 ALA A CA 1
ATOM 815 C C . ALA A 1 94 ? 23.296 -4.713 -30.752 1.00 68.94 94 ALA A C 1
ATOM 817 O O . ALA A 1 94 ? 23.110 -4.957 -31.942 1.00 68.94 94 ALA A O 1
ATOM 818 N N . GLU A 1 95 ? 22.333 -4.884 -29.841 1.00 76.38 95 GLU A N 1
ATOM 819 C CA . GLU A 1 95 ? 20.987 -5.371 -30.159 1.00 76.38 95 GLU A CA 1
ATOM 820 C C . GLU A 1 95 ? 19.998 -4.218 -30.381 1.00 76.38 95 GLU A C 1
ATOM 822 O O . GLU A 1 95 ? 20.155 -3.113 -29.856 1.00 76.38 95 GLU A O 1
ATOM 827 N N . LYS A 1 96 ? 18.935 -4.479 -31.156 1.00 78.69 96 LYS A N 1
ATOM 828 C CA . LYS A 1 96 ? 17.834 -3.527 -31.347 1.00 78.69 96 LYS A CA 1
ATOM 829 C C . LYS A 1 96 ? 17.094 -3.349 -30.019 1.00 78.69 96 LYS A C 1
ATOM 831 O O . LYS A 1 96 ? 16.251 -4.169 -29.666 1.00 78.69 96 LYS A O 1
ATOM 836 N N . ALA A 1 97 ? 17.404 -2.268 -29.314 1.00 86.00 97 ALA A N 1
ATOM 837 C CA . ALA A 1 97 ? 16.826 -1.946 -28.018 1.00 86.00 97 ALA A CA 1
ATOM 838 C C . ALA A 1 97 ? 16.139 -0.577 -28.025 1.00 86.00 97 ALA A C 1
ATOM 840 O O . ALA A 1 97 ? 16.584 0.369 -28.678 1.00 86.00 97 ALA A O 1
ATOM 841 N N . ILE A 1 98 ? 15.062 -0.475 -27.257 1.00 87.94 98 ILE A N 1
ATOM 842 C CA . ILE A 1 98 ? 14.346 0.760 -26.973 1.00 87.94 98 ILE A CA 1
ATOM 843 C C . ILE A 1 98 ? 15.022 1.405 -25.765 1.00 87.94 98 ILE A C 1
ATOM 845 O O . ILE A 1 98 ? 15.043 0.842 -24.673 1.00 87.94 98 ILE A O 1
ATOM 849 N N . ARG A 1 99 ? 15.610 2.588 -25.951 1.00 90.19 99 ARG A N 1
ATOM 850 C CA . ARG A 1 99 ? 16.219 3.344 -24.852 1.00 90.19 99 ARG A CA 1
ATOM 851 C C . ARG A 1 99 ? 15.163 4.223 -24.193 1.00 90.19 99 ARG A C 1
ATOM 853 O O . ARG A 1 99 ? 14.639 5.130 -24.837 1.00 90.19 99 ARG A O 1
ATOM 860 N N . ILE A 1 100 ? 14.916 4.001 -22.908 1.00 90.75 100 ILE A N 1
ATOM 861 C CA . ILE A 1 100 ? 13.977 4.796 -22.119 1.00 90.75 100 ILE A CA 1
ATOM 862 C C . ILE A 1 100 ? 14.754 5.532 -21.031 1.00 90.75 100 ILE A C 1
ATOM 864 O O . ILE A 1 100 ? 15.589 4.955 -20.330 1.00 90.75 100 ILE A O 1
ATOM 868 N N . VAL A 1 101 ? 14.503 6.834 -20.921 1.00 91.31 101 VAL A N 1
ATOM 869 C CA . VAL A 1 101 ? 15.042 7.679 -19.856 1.00 91.31 101 VAL A CA 1
ATOM 870 C C . VAL A 1 101 ? 13.879 8.094 -18.975 1.00 91.31 101 VAL A C 1
ATOM 872 O O . VAL A 1 101 ? 12.994 8.819 -19.411 1.00 91.31 101 VAL A O 1
ATOM 875 N N . VAL A 1 102 ? 13.880 7.638 -17.734 1.00 92.25 102 VAL A N 1
ATOM 876 C CA . VAL A 1 102 ? 12.846 7.923 -16.749 1.00 92.25 102 VAL A CA 1
ATOM 877 C C . VAL A 1 102 ? 13.365 8.984 -15.785 1.00 92.25 102 VAL A C 1
ATOM 879 O O . VAL A 1 102 ? 14.407 8.812 -15.153 1.00 92.25 102 VAL A O 1
ATOM 882 N N . ARG A 1 103 ? 12.653 10.103 -15.680 1.00 91.62 103 ARG A N 1
ATOM 883 C CA . ARG A 1 103 ? 12.912 11.155 -14.700 1.00 91.62 103 ARG A CA 1
ATOM 884 C C . ARG A 1 103 ? 12.146 10.837 -13.422 1.00 91.62 103 ARG A C 1
ATOM 886 O O . ARG A 1 103 ? 10.917 10.860 -13.420 1.00 91.62 103 ARG A O 1
ATOM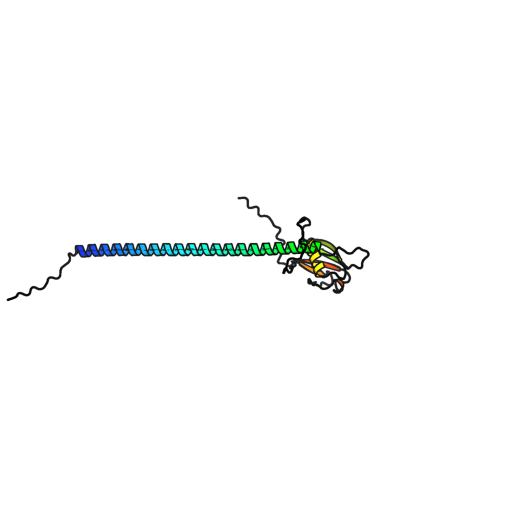 893 N N . LEU A 1 104 ? 12.893 10.548 -12.368 1.00 90.06 104 LEU A N 1
ATOM 894 C CA . LEU A 1 104 ? 12.380 10.230 -11.043 1.00 90.06 104 LEU A CA 1
ATOM 895 C C . LEU A 1 104 ? 11.979 11.525 -10.304 1.00 90.06 104 LEU A C 1
ATOM 897 O O . LEU A 1 104 ? 12.507 12.602 -10.615 1.00 90.06 104 LEU A O 1
ATOM 901 N N . PRO A 1 105 ? 11.068 11.453 -9.316 1.00 86.12 105 PRO A N 1
ATOM 902 C CA . PRO A 1 105 ? 10.623 12.629 -8.568 1.00 86.12 105 PRO A CA 1
ATOM 903 C C . PRO A 1 105 ? 11.717 13.204 -7.657 1.00 86.12 105 PRO A C 1
ATOM 905 O O . PRO A 1 105 ? 11.701 14.397 -7.373 1.00 86.12 105 PRO A O 1
ATOM 908 N N . ASN A 1 106 ? 12.717 12.400 -7.276 1.00 83.62 106 ASN A N 1
ATOM 909 C CA . ASN A 1 106 ? 13.917 12.852 -6.559 1.00 83.62 106 ASN A CA 1
ATOM 910 C C . ASN A 1 106 ? 14.879 13.688 -7.439 1.00 83.62 106 ASN A C 1
ATOM 912 O O . ASN A 1 106 ? 15.889 14.190 -6.955 1.00 83.62 106 ASN A O 1
ATOM 916 N N . GLY A 1 107 ? 14.583 13.843 -8.736 1.00 83.56 107 GLY A N 1
ATOM 917 C CA . GLY A 1 107 ? 15.412 14.569 -9.699 1.00 83.56 107 GLY A CA 1
ATOM 918 C C . GLY A 1 107 ? 16.454 13.708 -10.418 1.00 83.56 107 GLY A C 1
ATOM 919 O O . GLY A 1 107 ? 17.060 14.182 -11.386 1.00 83.56 107 GLY A O 1
ATOM 920 N N . GLU A 1 108 ? 16.630 12.450 -10.015 1.00 88.31 108 GLU A N 1
ATOM 921 C CA . GLU A 1 108 ? 17.508 11.498 -10.689 1.00 88.31 108 GLU A CA 1
ATOM 922 C C . GLU A 1 108 ? 16.929 11.048 -12.036 1.00 88.31 108 GLU A C 1
ATOM 924 O O . GLU A 1 108 ? 15.742 11.197 -12.349 1.00 88.31 108 GLU A O 1
ATOM 929 N N . ARG A 1 109 ? 17.805 10.500 -12.881 1.00 89.75 109 ARG A N 1
ATOM 930 C CA . ARG A 1 109 ? 17.442 9.997 -14.207 1.00 89.75 109 ARG A CA 1
ATOM 931 C C . ARG A 1 109 ? 17.857 8.542 -14.329 1.00 89.75 109 ARG A C 1
ATOM 933 O O . ARG A 1 109 ? 19.043 8.246 -14.454 1.00 89.75 109 ARG A O 1
ATOM 940 N N . LEU A 1 110 ? 16.875 7.655 -14.375 1.00 89.06 110 LEU A N 1
ATOM 941 C CA . LEU A 1 110 ? 17.074 6.244 -14.662 1.00 89.06 110 LEU A CA 1
ATOM 942 C C . LEU A 1 110 ? 17.099 6.047 -16.179 1.00 89.06 110 LEU A C 1
ATOM 944 O O . LEU A 1 110 ? 16.101 6.253 -16.860 1.00 89.06 110 LEU A O 1
ATOM 948 N N . THR A 1 111 ? 18.246 5.662 -16.734 1.00 90.25 111 THR A N 1
ATOM 949 C CA . THR A 1 111 ? 18.344 5.265 -18.146 1.00 90.25 111 THR A CA 1
ATOM 950 C C . THR A 1 111 ? 18.420 3.753 -18.218 1.00 90.25 111 THR A C 1
ATOM 952 O O . THR A 1 111 ? 19.358 3.181 -17.673 1.00 90.25 111 THR A O 1
ATOM 955 N N . LYS A 1 112 ? 17.474 3.121 -18.913 1.00 88.50 112 LYS A N 1
ATOM 956 C CA . LYS A 1 112 ? 17.475 1.672 -19.124 1.00 88.50 112 LYS A CA 1
ATOM 957 C C . LYS A 1 112 ? 17.088 1.340 -20.560 1.00 88.50 112 LYS A C 1
ATOM 959 O O . LYS A 1 112 ? 16.245 2.007 -21.167 1.00 88.50 112 LYS A O 1
ATOM 964 N N . ARG A 1 113 ? 17.745 0.335 -21.130 1.00 89.50 113 ARG A N 1
ATOM 965 C CA . ARG A 1 113 ? 17.377 -0.235 -22.426 1.00 89.50 113 ARG A CA 1
ATOM 966 C C . ARG A 1 113 ? 16.440 -1.417 -22.231 1.00 89.50 113 ARG A C 1
ATOM 968 O O . ARG A 1 113 ? 16.645 -2.233 -21.339 1.00 89.50 113 ARG A O 1
ATOM 975 N N . PHE A 1 114 ? 15.452 -1.500 -23.105 1.00 88.88 114 PHE A N 1
ATOM 976 C CA . PHE A 1 114 ? 14.457 -2.559 -23.122 1.00 88.88 114 PHE A CA 1
ATOM 977 C C . PHE A 1 114 ? 14.429 -3.234 -24.490 1.00 88.88 114 PHE A C 1
ATOM 979 O O . PHE A 1 114 ? 14.714 -2.604 -25.516 1.00 88.88 114 PHE A O 1
ATOM 986 N N . ARG A 1 115 ? 14.090 -4.519 -24.534 1.00 90.00 115 ARG A N 1
ATOM 987 C CA . ARG A 1 115 ? 13.798 -5.209 -25.796 1.00 90.00 115 ARG A CA 1
ATOM 988 C C . ARG A 1 115 ? 12.391 -4.825 -26.269 1.00 90.00 115 ARG A C 1
ATOM 990 O O . ARG A 1 115 ? 11.503 -4.650 -25.444 1.00 90.00 115 ARG A O 1
ATOM 997 N N . PRO A 1 116 ? 12.128 -4.756 -27.586 1.00 87.50 116 PRO A N 1
ATOM 998 C CA . PRO A 1 116 ? 10.778 -4.496 -28.091 1.00 87.50 116 PRO A CA 1
ATOM 999 C C . PRO A 1 116 ? 9.728 -5.522 -27.642 1.00 87.50 116 PRO A C 1
ATOM 1001 O O . PRO A 1 116 ? 8.549 -5.199 -27.655 1.00 87.50 116 PRO A O 1
ATOM 1004 N N . SER A 1 117 ? 10.156 -6.734 -27.272 1.00 88.38 117 SER A N 1
ATOM 1005 C CA . SER A 1 117 ? 9.313 -7.826 -26.774 1.00 88.38 117 SER A CA 1
ATOM 1006 C C . SER A 1 117 ? 9.003 -7.755 -25.275 1.00 88.38 117 SER A C 1
ATOM 1008 O O . SER A 1 117 ? 8.248 -8.587 -24.786 1.00 88.38 117 SER A O 1
ATOM 1010 N N . GLU A 1 118 ? 9.636 -6.844 -24.532 1.00 89.06 118 GLU A N 1
ATOM 1011 C CA . GLU A 1 118 ? 9.360 -6.645 -23.104 1.00 89.06 118 GLU A CA 1
ATOM 1012 C C . GLU A 1 118 ? 8.056 -5.874 -22.920 1.00 89.06 118 GLU A C 1
ATOM 1014 O O . GLU A 1 118 ? 7.657 -5.111 -23.802 1.00 89.06 118 GLU A O 1
ATOM 1019 N N . SER A 1 119 ? 7.382 -6.093 -21.793 1.00 91.62 119 SER A N 1
ATOM 1020 C CA . SER A 1 119 ? 6.061 -5.516 -21.544 1.00 91.62 119 SER A CA 1
ATOM 1021 C C . SER A 1 119 ? 6.128 -4.111 -20.934 1.00 91.62 119 SER A C 1
ATOM 1023 O O . SER A 1 119 ? 7.139 -3.710 -20.349 1.00 91.62 119 SER A O 1
ATOM 1025 N N . VAL A 1 120 ? 5.033 -3.351 -21.033 1.00 90.50 120 VAL A N 1
ATOM 1026 C CA . VAL A 1 120 ? 4.883 -2.076 -20.308 1.00 90.50 120 VAL A CA 1
ATOM 1027 C C . VAL A 1 120 ? 4.925 -2.306 -18.790 1.00 90.50 120 VAL A C 1
ATOM 1029 O O . VAL A 1 120 ? 5.502 -1.499 -18.061 1.00 90.50 120 VAL A O 1
ATOM 1032 N N . GLU A 1 121 ? 4.396 -3.433 -18.308 1.00 90.62 121 GLU A N 1
ATOM 1033 C CA . GLU A 1 121 ? 4.518 -3.862 -16.910 1.00 90.62 121 GLU A CA 1
ATOM 1034 C C . GLU A 1 121 ? 5.988 -4.014 -16.476 1.00 90.62 121 GLU A C 1
ATOM 1036 O O . GLU A 1 121 ? 6.351 -3.587 -15.381 1.00 90.62 121 GLU A O 1
ATOM 1041 N N . ASP A 1 122 ? 6.870 -4.547 -17.329 1.00 89.62 122 ASP A N 1
ATOM 1042 C CA . ASP A 1 122 ? 8.299 -4.693 -17.006 1.00 89.62 122 ASP A CA 1
ATOM 1043 C C . ASP A 1 122 ? 9.015 -3.341 -16.884 1.00 89.62 122 ASP A C 1
ATOM 1045 O O . ASP A 1 122 ? 9.914 -3.180 -16.052 1.00 89.62 122 ASP A O 1
ATOM 1049 N N . LEU A 1 123 ? 8.603 -2.343 -17.672 1.00 90.06 123 LEU A N 1
ATOM 1050 C CA . LEU A 1 123 ? 9.071 -0.963 -17.529 1.00 90.06 123 LEU A CA 1
ATOM 1051 C C . LEU A 1 123 ? 8.648 -0.380 -16.174 1.00 90.06 123 LEU A C 1
ATOM 1053 O O . LEU A 1 123 ? 9.483 0.180 -15.461 1.00 90.06 123 LEU A O 1
ATOM 1057 N N . TYR A 1 124 ? 7.379 -0.544 -15.804 1.00 91.94 124 TYR A N 1
ATOM 1058 C CA . TYR A 1 124 ? 6.862 -0.124 -14.503 1.00 91.94 124 TYR A CA 1
ATOM 1059 C C . TYR A 1 124 ? 7.585 -0.831 -13.349 1.00 91.94 124 TYR A C 1
ATOM 1061 O O . TYR A 1 124 ? 8.073 -0.180 -12.427 1.00 91.94 124 TYR A O 1
ATOM 1069 N N . ALA A 1 125 ? 7.747 -2.153 -13.429 1.00 90.25 125 ALA A N 1
ATOM 1070 C CA . ALA A 1 125 ? 8.486 -2.938 -12.446 1.00 90.25 125 ALA A CA 1
ATOM 1071 C C . ALA A 1 125 ? 9.957 -2.501 -12.337 1.00 90.25 125 ALA A C 1
ATOM 1073 O O . ALA A 1 125 ? 10.502 -2.459 -11.239 1.00 90.25 125 ALA A O 1
ATOM 1074 N N . ALA A 1 126 ? 10.610 -2.131 -13.444 1.00 88.69 126 ALA A N 1
ATOM 1075 C CA . ALA A 1 126 ? 11.984 -1.633 -13.414 1.00 88.69 126 ALA A CA 1
ATOM 1076 C C . ALA A 1 126 ? 12.116 -0.294 -12.671 1.00 88.69 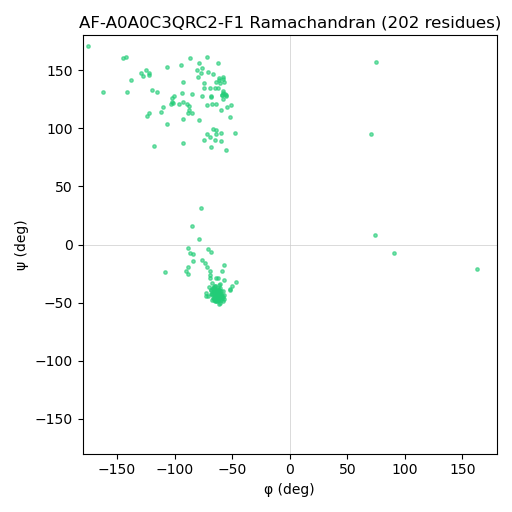126 ALA A C 1
ATOM 1078 O O . ALA A 1 126 ? 13.124 -0.076 -11.998 1.00 88.69 126 ALA A O 1
ATOM 1079 N N . VAL A 1 127 ? 11.116 0.585 -12.787 1.00 89.56 127 VAL A N 1
ATOM 1080 C CA . VAL A 1 127 ? 11.051 1.839 -12.026 1.00 89.56 127 VAL A CA 1
ATOM 1081 C C . VAL A 1 127 ? 10.760 1.554 -10.551 1.00 89.56 127 VAL A C 1
ATOM 1083 O O . VAL A 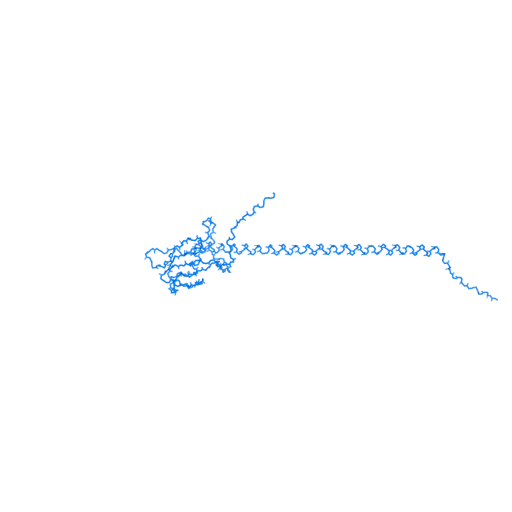1 127 ? 11.458 2.086 -9.694 1.00 89.56 127 VAL A O 1
ATOM 1086 N N . ASP A 1 128 ? 9.812 0.664 -10.247 1.00 88.50 128 ASP A N 1
ATOM 1087 C CA . ASP A 1 128 ? 9.470 0.311 -8.864 1.00 88.50 128 ASP A CA 1
ATOM 1088 C C . ASP A 1 128 ? 10.657 -0.329 -8.125 1.00 88.50 128 ASP A C 1
ATOM 1090 O O . ASP A 1 128 ? 11.014 0.101 -7.034 1.00 88.50 128 ASP A O 1
ATOM 1094 N N . VAL A 1 129 ? 11.365 -1.271 -8.762 1.00 85.75 129 VAL A N 1
ATOM 1095 C CA . VAL A 1 129 ? 12.568 -1.916 -8.203 1.00 85.75 129 VAL A CA 1
ATOM 1096 C C . VAL A 1 129 ? 13.704 -0.917 -7.949 1.00 85.75 129 VAL A C 1
ATOM 1098 O O . VAL A 1 129 ? 14.502 -1.139 -7.038 1.00 85.75 129 VAL A O 1
ATOM 1101 N N . HIS A 1 130 ? 13.786 0.176 -8.716 1.00 84.31 130 HIS A N 1
ATOM 1102 C CA . HIS A 1 130 ? 14.783 1.230 -8.502 1.00 84.31 130 HIS A CA 1
ATOM 1103 C C . HIS A 1 130 ? 14.526 2.030 -7.218 1.00 84.31 130 HIS A C 1
ATOM 1105 O O . HIS A 1 130 ? 15.472 2.531 -6.617 1.00 84.31 130 HIS A O 1
ATOM 1111 N N . PHE A 1 131 ? 13.268 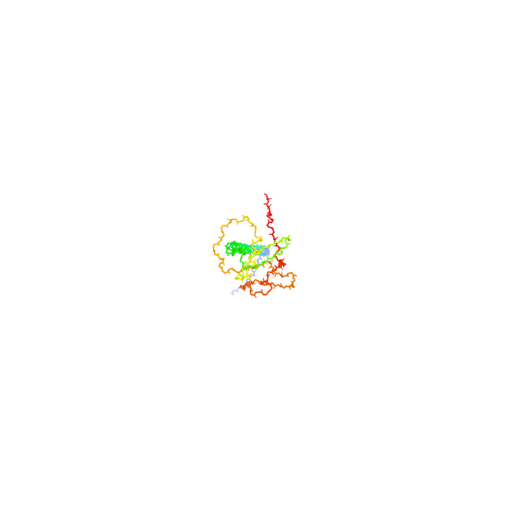2.143 -6.782 1.00 80.31 131 PHE A N 1
ATOM 1112 C CA . PHE A 1 131 ? 12.930 2.782 -5.509 1.00 80.31 131 PHE A CA 1
ATOM 1113 C C . PHE A 1 131 ? 13.237 1.903 -4.295 1.00 80.31 131 PHE A C 1
ATOM 1115 O O . PHE A 1 131 ? 13.263 2.412 -3.177 1.00 80.31 131 PHE A O 1
ATOM 1122 N N . LEU A 1 132 ? 13.495 0.604 -4.481 1.00 75.56 132 LEU A N 1
ATOM 1123 C CA . LEU A 1 132 ? 13.911 -0.235 -3.364 1.00 75.56 132 LEU A CA 1
ATOM 1124 C C . LEU A 1 132 ? 15.366 0.059 -2.998 1.00 75.56 132 LEU A C 1
ATOM 1126 O O . LEU A 1 132 ? 16.234 0.031 -3.881 1.00 75.56 132 LEU A O 1
ATOM 1130 N N . PRO A 1 133 ? 15.675 0.207 -1.700 1.00 68.69 133 PRO A N 1
ATOM 1131 C CA . PRO A 1 133 ? 17.051 0.286 -1.256 1.00 68.69 133 PRO A CA 1
ATOM 1132 C C . PRO A 1 133 ? 17.812 -0.966 -1.710 1.00 68.69 133 PRO A C 1
ATOM 1134 O O . PRO A 1 133 ? 17.326 -2.102 -1.681 1.00 68.69 133 PRO A O 1
ATOM 1137 N N . ARG A 1 134 ? 19.053 -0.752 -2.148 1.00 60.88 134 ARG A N 1
ATOM 1138 C CA . ARG A 1 134 ? 19.946 -1.816 -2.626 1.00 60.88 134 ARG A CA 1
ATOM 1139 C C . ARG A 1 134 ? 20.401 -2.767 -1.501 1.00 60.88 134 ARG A C 1
ATOM 1141 O O . ARG A 1 134 ? 21.047 -3.762 -1.797 1.00 60.88 134 ARG A O 1
ATOM 1148 N N . GLY A 1 135 ? 20.067 -2.464 -0.241 1.00 55.31 135 GLY A N 1
ATOM 1149 C CA . GLY A 1 135 ? 20.596 -3.111 0.966 1.00 55.31 135 GLY A CA 1
ATOM 1150 C C . GLY A 1 135 ? 19.888 -4.381 1.441 1.00 55.31 135 GLY A C 1
ATOM 1151 O O . GLY A 1 135 ? 20.405 -5.043 2.333 1.00 55.31 135 GLY A O 1
ATOM 1152 N N . GLU A 1 136 ? 18.753 -4.768 0.861 1.00 54.72 136 GLU A N 1
ATOM 1153 C CA . GLU A 1 136 ? 18.098 -6.023 1.241 1.00 54.72 136 GLU A CA 1
ATOM 1154 C C . GLU A 1 136 ? 18.543 -7.173 0.336 1.00 54.72 136 GLU A C 1
ATOM 1156 O O . GLU A 1 136 ? 17.900 -7.499 -0.664 1.00 54.72 136 GLU A O 1
ATOM 1161 N N . GLU A 1 137 ? 19.648 -7.814 0.717 1.00 51.88 137 GLU A N 1
ATOM 1162 C CA . GLU A 1 137 ? 20.067 -9.137 0.229 1.00 51.88 137 GLU A CA 1
ATOM 1163 C C . GLU A 1 137 ? 19.253 -10.270 0.889 1.00 51.88 137 GLU A C 1
ATOM 1165 O O . GLU A 1 137 ? 19.743 -11.379 1.102 1.00 51.88 137 GLU A O 1
ATOM 1170 N N . ALA A 1 138 ? 17.989 -10.016 1.238 1.00 56.69 138 ALA A N 1
ATOM 1171 C CA . ALA A 1 138 ? 17.079 -11.091 1.597 1.00 56.69 138 ALA A CA 1
ATOM 1172 C C . ALA A 1 138 ? 16.857 -11.965 0.356 1.00 56.69 138 ALA A C 1
ATOM 1174 O O . ALA A 1 138 ? 16.648 -11.448 -0.746 1.00 56.69 138 ALA A O 1
ATOM 1175 N N . ALA A 1 139 ? 16.918 -13.289 0.528 1.00 59.31 139 ALA A N 1
ATOM 1176 C CA . ALA A 1 139 ? 16.707 -14.247 -0.551 1.00 59.31 139 ALA A CA 1
ATOM 1177 C C . ALA A 1 139 ? 15.392 -13.927 -1.271 1.00 59.31 139 ALA A C 1
ATOM 1179 O O . ALA A 1 139 ? 14.305 -14.079 -0.712 1.00 59.31 139 ALA A O 1
ATOM 1180 N N . ALA A 1 140 ? 15.493 -13.438 -2.506 1.00 62.00 140 ALA A N 1
ATOM 1181 C CA . ALA A 1 140 ? 14.312 -13.120 -3.281 1.00 62.00 140 ALA A CA 1
ATOM 1182 C C . ALA A 1 140 ? 13.504 -14.406 -3.504 1.00 62.00 140 ALA A C 1
ATOM 1184 O O . ALA A 1 140 ? 14.087 -15.437 -3.866 1.00 62.00 140 ALA A O 1
ATOM 1185 N N . PRO A 1 141 ? 12.177 -14.365 -3.319 1.00 67.62 141 PRO A N 1
ATOM 1186 C CA . PRO A 1 141 ? 11.350 -15.519 -3.609 1.00 67.62 141 PRO A CA 1
ATOM 1187 C C . PRO A 1 141 ? 11.492 -15.882 -5.091 1.00 67.62 141 PRO A C 1
ATOM 1189 O O . PRO A 1 141 ? 11.551 -15.015 -5.961 1.00 67.62 141 PRO A O 1
ATOM 1192 N N . SER A 1 142 ? 11.571 -17.180 -5.382 1.00 65.62 142 SER A N 1
ATOM 1193 C CA . SER A 1 142 ? 11.738 -17.696 -6.747 1.00 65.62 142 SER A CA 1
ATOM 1194 C C . SER A 1 142 ? 10.465 -17.587 -7.591 1.00 65.62 142 SER A C 1
ATOM 1196 O O . SER A 1 142 ? 10.524 -17.696 -8.813 1.00 65.62 142 SER A O 1
ATOM 1198 N N . THR A 1 143 ? 9.315 -17.376 -6.949 1.00 74.31 143 THR A N 1
ATOM 1199 C CA . THR A 1 143 ? 7.994 -17.331 -7.583 1.00 74.31 143 THR A CA 1
ATOM 1200 C C . THR A 1 143 ? 7.253 -16.069 -7.157 1.00 74.31 143 THR A C 1
ATOM 1202 O O . THR A 1 143 ? 7.417 -15.604 -6.028 1.00 74.31 143 THR A O 1
ATOM 1205 N N . ALA A 1 144 ? 6.422 -15.536 -8.055 1.00 78.00 144 ALA A N 1
ATOM 1206 C CA . ALA A 1 144 ? 5.519 -14.436 -7.746 1.00 78.00 144 ALA A CA 1
ATOM 1207 C C . ALA A 1 144 ? 4.579 -14.807 -6.581 1.00 78.00 144 ALA A C 1
ATOM 1209 O O . ALA A 1 144 ? 4.135 -15.959 -6.508 1.00 78.00 144 ALA A O 1
ATOM 1210 N N . PRO A 1 145 ? 4.224 -13.859 -5.697 1.00 77.81 145 PRO A N 1
ATOM 1211 C CA . PRO A 1 145 ? 3.213 -14.104 -4.675 1.00 77.81 145 PRO A CA 1
ATOM 1212 C C . PRO A 1 145 ? 1.874 -14.494 -5.322 1.00 77.81 145 PRO A C 1
ATOM 1214 O O . PRO A 1 145 ? 1.393 -13.835 -6.246 1.00 77.81 145 PRO A O 1
ATOM 1217 N N . ILE A 1 146 ? 1.282 -15.600 -4.869 1.00 77.81 146 ILE A N 1
ATOM 1218 C CA . ILE A 1 146 ? 0.069 -16.172 -5.470 1.00 77.81 146 ILE A CA 1
ATOM 1219 C C . ILE A 1 146 ? -1.121 -15.242 -5.212 1.00 77.81 146 ILE A C 1
ATOM 1221 O O . ILE A 1 146 ? -1.398 -14.897 -4.068 1.00 77.81 146 ILE A O 1
ATOM 1225 N N . GLY A 1 147 ? -1.854 -14.877 -6.269 1.00 80.25 147 GLY A N 1
ATOM 1226 C CA . GLY A 1 147 ? -3.065 -14.053 -6.163 1.00 80.25 147 GLY A CA 1
ATOM 1227 C C . GLY A 1 147 ? -2.810 -12.572 -5.866 1.00 80.25 147 GLY A C 1
ATOM 1228 O O . GLY A 1 147 ? -3.762 -11.833 -5.632 1.00 80.25 147 GLY A O 1
ATOM 1229 N N . TYR A 1 148 ? -1.552 -12.130 -5.892 1.00 81.62 148 TYR A N 1
ATOM 1230 C CA . TYR A 1 148 ? -1.187 -10.738 -5.671 1.00 81.62 148 TYR A CA 1
ATOM 1231 C C . TYR A 1 148 ? -1.110 -9.981 -7.000 1.00 81.62 148 TYR A C 1
ATOM 1233 O O . TYR A 1 148 ? -0.338 -10.341 -7.890 1.00 81.62 148 TYR A O 1
ATOM 1241 N N . THR A 1 149 ? -1.898 -8.913 -7.119 1.00 84.00 149 THR A N 1
ATOM 1242 C CA . THR A 1 149 ? -1.770 -7.934 -8.205 1.00 84.00 149 THR A CA 1
ATOM 1243 C C . THR A 1 149 ? -1.041 -6.727 -7.644 1.00 84.00 149 THR A C 1
ATOM 1245 O O . THR A 1 149 ? -1.480 -6.153 -6.650 1.00 84.00 149 THR A O 1
ATOM 1248 N N . HIS A 1 150 ? 0.095 -6.378 -8.238 1.00 85.50 150 HIS A N 1
ATOM 1249 C CA . HIS A 1 150 ? 0.897 -5.271 -7.742 1.00 85.50 150 HIS A CA 1
ATOM 1250 C C . HIS A 1 150 ? 0.270 -3.933 -8.128 1.00 85.50 150 HIS A C 1
ATOM 1252 O O . HIS A 1 150 ? -0.022 -3.687 -9.298 1.00 85.50 150 HIS A O 1
ATOM 1258 N N . GLU A 1 151 ? 0.091 -3.072 -7.133 1.00 86.94 151 GLU A N 1
ATOM 1259 C CA . GLU A 1 151 ? -0.375 -1.703 -7.310 1.00 86.94 151 GLU A CA 1
ATOM 1260 C C . GLU A 1 151 ? 0.830 -0.758 -7.250 1.00 86.94 151 GLU A C 1
ATOM 1262 O O . GLU A 1 151 ? 1.646 -0.818 -6.326 1.00 86.94 151 GLU A O 1
ATOM 1267 N N . TYR A 1 152 ? 0.955 0.096 -8.266 1.00 88.69 152 TYR A N 1
ATOM 1268 C CA . TYR A 1 152 ? 2.025 1.083 -8.358 1.00 88.69 152 TYR A CA 1
ATOM 1269 C C . TYR A 1 152 ? 1.556 2.420 -7.781 1.00 88.69 152 TYR A C 1
ATOM 1271 O O . TYR A 1 152 ? 0.540 2.962 -8.211 1.00 88.69 152 TYR A O 1
ATOM 1279 N N . ASP A 1 153 ? 2.356 3.004 -6.888 1.00 88.12 153 ASP A N 1
ATOM 1280 C CA . ASP A 1 153 ? 2.078 4.322 -6.285 1.00 88.12 153 ASP A CA 1
ATOM 1281 C C . ASP A 1 153 ? 2.559 5.491 -7.157 1.00 88.12 153 ASP A C 1
ATOM 1283 O O . ASP A 1 153 ? 2.726 6.626 -6.700 1.00 88.12 153 ASP A O 1
ATOM 1287 N N . PHE A 1 154 ? 2.847 5.215 -8.423 1.00 90.69 154 PHE A N 1
ATOM 1288 C CA . PHE A 1 154 ? 3.309 6.197 -9.382 1.00 90.69 154 PHE A CA 1
ATOM 1289 C C . PHE A 1 154 ? 2.759 5.897 -10.769 1.00 90.69 154 PHE A C 1
ATOM 1291 O O . PHE A 1 154 ? 2.370 4.775 -11.090 1.00 90.69 154 PHE A O 1
ATOM 1298 N N . ARG A 1 155 ? 2.769 6.923 -11.614 1.00 91.81 155 ARG A N 1
ATOM 1299 C CA . ARG A 1 155 ? 2.372 6.866 -13.018 1.00 91.81 155 ARG A CA 1
ATOM 1300 C C . ARG A 1 155 ? 3.515 7.330 -13.899 1.00 91.81 155 ARG A C 1
ATOM 1302 O O . ARG A 1 155 ? 4.298 8.202 -13.519 1.00 91.81 155 ARG A O 1
ATOM 1309 N N . LEU A 1 156 ? 3.597 6.750 -15.089 1.00 91.88 156 LEU A N 1
ATOM 1310 C CA . LEU A 1 156 ? 4.544 7.139 -16.124 1.00 91.88 156 LEU A CA 1
ATOM 1311 C C . LEU A 1 156 ? 3.838 7.984 -17.182 1.00 91.88 156 LEU A C 1
ATOM 1313 O O . LEU A 1 156 ? 2.843 7.564 -17.774 1.00 91.88 156 LEU A O 1
ATOM 1317 N N . ALA A 1 157 ? 4.388 9.165 -17.452 1.00 91.88 157 ALA A N 1
ATOM 1318 C CA . ALA A 1 157 ? 3.919 10.053 -18.510 1.00 91.88 157 ALA A CA 1
ATOM 1319 C C . ALA A 1 157 ? 5.069 10.462 -19.437 1.00 91.88 157 ALA A C 1
ATOM 1321 O O . ALA A 1 157 ? 6.202 10.659 -19.002 1.00 91.88 157 ALA A O 1
ATOM 1322 N N . THR A 1 158 ? 4.799 10.619 -20.730 1.00 91.12 158 THR A N 1
ATOM 1323 C CA . THR A 1 158 ? 5.777 11.173 -21.681 1.00 91.12 158 THR A CA 1
ATOM 1324 C C . THR A 1 158 ? 5.984 12.673 -21.453 1.00 91.12 158 THR A C 1
ATOM 1326 O O . THR A 1 158 ? 5.062 13.395 -21.074 1.00 91.12 158 THR A O 1
ATOM 1329 N N . SER A 1 159 ? 7.191 13.182 -21.728 1.00 84.31 159 SER A N 1
ATOM 1330 C CA . SER A 1 159 ? 7.481 14.616 -21.561 1.00 84.31 159 SER A CA 1
ATOM 1331 C C . SER A 1 159 ? 6.829 15.505 -22.629 1.00 84.31 159 SER A C 1
ATOM 1333 O O . SER A 1 159 ? 6.356 16.594 -22.314 1.00 84.31 159 SER A O 1
ATOM 1335 N N . TYR A 1 160 ? 6.836 15.079 -23.900 1.00 81.75 160 TYR A N 1
ATOM 1336 C CA . TYR A 1 160 ? 6.220 15.824 -25.004 1.00 81.75 160 TYR A CA 1
ATOM 1337 C C . TYR A 1 160 ? 5.980 14.934 -26.239 1.00 81.75 160 TYR A C 1
ATOM 1339 O O . TYR A 1 160 ? 6.929 14.284 -26.680 1.00 81.75 160 TYR A O 1
ATOM 1347 N N . PRO A 1 161 ? 4.776 14.936 -26.845 1.00 86.62 161 PRO A N 1
ATOM 1348 C CA . PRO A 1 161 ? 3.511 15.400 -26.265 1.00 86.62 161 PRO A CA 1
ATOM 1349 C C . PRO A 1 161 ? 3.149 14.554 -25.032 1.00 86.62 161 PRO A C 1
ATOM 1351 O O . PRO A 1 161 ? 3.439 13.358 -25.016 1.00 86.62 161 PRO A O 1
ATOM 1354 N N . ARG A 1 162 ? 2.559 15.164 -23.992 1.00 88.62 162 ARG A N 1
ATOM 1355 C CA . ARG A 1 162 ? 2.238 14.475 -22.726 1.00 88.62 162 ARG A CA 1
ATOM 1356 C C . ARG A 1 162 ? 1.137 13.440 -22.946 1.00 88.62 162 ARG A C 1
ATOM 1358 O O . ARG A 1 162 ? 0.031 13.792 -23.349 1.00 88.62 162 ARG A O 1
ATOM 1365 N N . LYS A 1 163 ? 1.443 12.182 -22.649 1.00 89.62 163 LYS A N 1
ATOM 1366 C CA . LYS A 1 163 ? 0.527 11.045 -22.672 1.00 89.62 163 LYS A CA 1
ATOM 1367 C C . LYS A 1 163 ? 0.854 10.136 -21.494 1.00 89.62 163 LYS A C 1
ATOM 1369 O O . LYS A 1 163 ? 2.021 9.822 -21.264 1.00 89.62 163 LYS A O 1
ATOM 1374 N N . GLU A 1 164 ? -0.176 9.759 -20.754 1.00 90.94 164 GLU A N 1
ATOM 1375 C CA . GLU A 1 164 ? -0.082 8.816 -19.641 1.00 90.94 164 GLU A CA 1
ATOM 1376 C C . GLU A 1 164 ? -0.050 7.386 -20.190 1.00 90.94 164 GLU A C 1
ATOM 1378 O O . GLU A 1 164 ? -0.642 7.095 -21.235 1.00 90.94 164 GLU A O 1
ATOM 1383 N N . ILE A 1 165 ? 0.714 6.526 -19.525 1.00 90.12 165 ILE A N 1
ATOM 1384 C CA . ILE A 1 165 ? 0.947 5.143 -19.933 1.00 90.12 165 ILE A CA 1
ATOM 1385 C C . ILE A 1 165 ? 0.508 4.263 -18.779 1.00 90.12 165 ILE A C 1
ATOM 1387 O O . ILE A 1 165 ? 1.156 4.302 -17.745 1.00 90.12 165 ILE A O 1
ATOM 1391 N N . ASP A 1 166 ? -0.542 3.471 -18.930 1.00 89.94 166 ASP A N 1
ATOM 1392 C CA . ASP A 1 166 ? -0.967 2.541 -17.881 1.00 89.94 166 ASP A CA 1
ATOM 1393 C C . ASP A 1 166 ? -0.116 1.258 -17.892 1.00 89.94 166 ASP A C 1
ATOM 1395 O O . ASP A 1 166 ? 0.371 0.856 -18.954 1.00 89.94 166 ASP A O 1
ATOM 1399 N N . PRO A 1 167 ? 0.089 0.597 -16.737 1.00 88.88 167 PRO A N 1
ATOM 1400 C CA . PRO A 1 167 ? 0.758 -0.697 -16.694 1.00 88.88 167 PRO A CA 1
ATOM 1401 C C . PRO A 1 167 ? -0.086 -1.741 -17.438 1.00 88.88 167 PRO A C 1
ATOM 1403 O O . PRO A 1 167 ? -1.240 -1.993 -17.094 1.00 88.88 167 PRO A O 1
ATOM 1406 N N . SER A 1 168 ? 0.492 -2.356 -18.467 1.00 88.50 168 SER A N 1
ATOM 1407 C CA . SER A 1 168 ? -0.172 -3.374 -19.280 1.00 88.50 168 SER A CA 1
ATOM 1408 C C . SER A 1 168 ? 0.795 -4.486 -19.685 1.00 88.50 168 SER A C 1
ATOM 1410 O O . SER A 1 168 ? 2.017 -4.316 -19.681 1.00 88.50 168 SER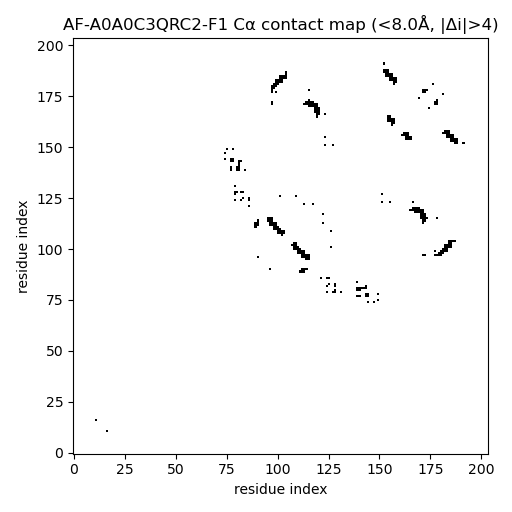 A O 1
ATOM 1412 N N . SER A 1 169 ? 0.243 -5.633 -20.077 1.00 87.50 169 SER A N 1
ATOM 1413 C CA . SER A 1 169 ? 1.013 -6.741 -20.651 1.00 87.50 169 SER A CA 1
ATOM 1414 C C . SER A 1 169 ? 1.363 -6.529 -22.131 1.00 87.50 169 SER A C 1
ATOM 1416 O O . SER A 1 169 ? 1.931 -7.422 -22.761 1.00 87.50 169 SER A O 1
ATOM 1418 N N . GLU A 1 170 ? 1.034 -5.365 -22.703 1.00 89.00 170 GLU A N 1
ATOM 1419 C CA . GLU A 1 170 ? 1.387 -5.021 -24.080 1.00 89.00 170 GLU A CA 1
ATOM 1420 C C . GLU A 1 170 ? 2.901 -4.867 -24.228 1.00 89.00 170 GLU A C 1
ATOM 1422 O O . GLU A 1 170 ? 3.596 -4.417 -23.315 1.00 89.00 170 GLU A O 1
ATOM 1427 N N . MET A 1 171 ? 3.420 -5.230 -25.399 1.00 89.75 171 MET A N 1
ATOM 1428 C CA . MET A 1 171 ? 4.842 -5.114 -25.695 1.00 89.75 171 MET A CA 1
ATOM 1429 C C . MET A 1 171 ? 5.228 -3.653 -25.949 1.00 89.75 171 MET A C 1
ATOM 1431 O O . MET A 1 171 ? 4.550 -2.928 -26.677 1.00 89.75 171 MET A O 1
ATOM 1435 N N . LEU A 1 172 ? 6.383 -3.232 -25.433 1.00 87.69 172 LEU A N 1
ATOM 1436 C CA . LEU A 1 172 ? 6.926 -1.882 -25.616 1.00 87.69 172 LEU A CA 1
ATOM 1437 C C . LEU A 1 172 ? 7.103 -1.509 -27.094 1.00 87.69 172 LEU A C 1
ATOM 1439 O O . LEU A 1 172 ? 7.006 -0.338 -27.458 1.00 87.69 172 LEU A O 1
ATOM 1443 N N . GLY A 1 173 ? 7.366 -2.497 -27.953 1.00 85.94 173 GLY A N 1
ATOM 1444 C CA . GLY A 1 173 ? 7.466 -2.308 -29.395 1.00 85.94 173 GLY A CA 1
ATOM 1445 C C . GLY A 1 173 ? 6.139 -1.978 -30.079 1.00 85.94 173 GLY A C 1
ATOM 1446 O O . GLY A 1 173 ? 6.160 -1.331 -31.124 1.00 85.94 173 GLY A O 1
ATOM 1447 N N . ASP A 1 174 ? 4.999 -2.376 -29.521 1.00 87.50 174 ASP A N 1
ATOM 1448 C CA . ASP A 1 174 ? 3.675 -2.143 -30.116 1.00 87.50 174 ASP A CA 1
ATOM 1449 C C . ASP A 1 174 ? 3.070 -0.806 -29.689 1.00 87.50 174 ASP A C 1
ATOM 1451 O O . ASP A 1 174 ? 2.239 -0.236 -30.393 1.00 87.50 174 ASP A O 1
ATOM 1455 N N . VAL A 1 175 ? 3.566 -0.243 -28.590 1.00 87.06 175 VAL A N 1
ATOM 1456 C CA . VAL A 1 175 ? 3.171 1.078 -28.117 1.00 87.06 175 VAL A CA 1
ATOM 1457 C C . VAL A 1 175 ? 3.892 2.161 -28.930 1.00 87.06 175 VAL A C 1
ATOM 1459 O O . VAL A 1 175 ? 5.081 2.420 -28.736 1.00 87.06 175 VAL A O 1
ATOM 1462 N N . ASP A 1 176 ? 3.167 2.857 -29.811 1.00 84.31 176 ASP A N 1
ATOM 1463 C CA . ASP A 1 176 ? 3.726 3.871 -30.728 1.00 84.31 176 ASP A CA 1
ATOM 1464 C C . ASP A 1 176 ? 4.578 4.949 -30.035 1.00 84.31 176 ASP A C 1
ATOM 1466 O O . ASP A 1 176 ? 5.620 5.355 -30.549 1.00 84.31 176 ASP A O 1
ATOM 1470 N N . ILE A 1 177 ? 4.163 5.392 -28.844 1.00 85.19 177 ILE A N 1
ATOM 1471 C CA . ILE A 1 177 ? 4.875 6.418 -28.062 1.00 85.19 177 ILE A CA 1
ATOM 1472 C C . ILE A 1 177 ? 6.187 5.912 -27.437 1.00 85.19 177 ILE A C 1
ATOM 1474 O O . ILE A 1 177 ? 7.027 6.729 -27.065 1.00 85.19 177 ILE A O 1
ATOM 1478 N N . LEU A 1 178 ? 6.370 4.592 -27.309 1.00 84.19 178 LEU A N 1
ATOM 1479 C CA . LEU A 1 178 ? 7.547 3.964 -26.696 1.00 84.19 178 LEU A CA 1
ATOM 1480 C C . LEU A 1 178 ? 8.456 3.286 -27.729 1.00 84.19 178 LEU A C 1
ATOM 1482 O O . LEU A 1 178 ? 9.658 3.192 -27.493 1.00 84.19 178 LEU A O 1
ATOM 1486 N N . ARG A 1 179 ? 7.932 2.891 -28.898 1.00 80.81 179 ARG A N 1
ATOM 1487 C CA . ARG A 1 179 ? 8.656 2.181 -29.972 1.00 80.81 179 ARG A CA 1
ATOM 1488 C C . ARG A 1 179 ? 9.983 2.837 -30.381 1.00 80.81 179 ARG A C 1
ATOM 1490 O O . ARG A 1 179 ? 10.929 2.135 -30.733 1.00 80.81 179 ARG A O 1
ATOM 1497 N N . GLY A 1 180 ? 10.052 4.169 -30.368 1.00 78.69 180 GLY A N 1
ATOM 1498 C CA . GLY A 1 180 ? 11.241 4.946 -30.751 1.00 78.69 180 GLY A CA 1
ATOM 1499 C C . GLY A 1 180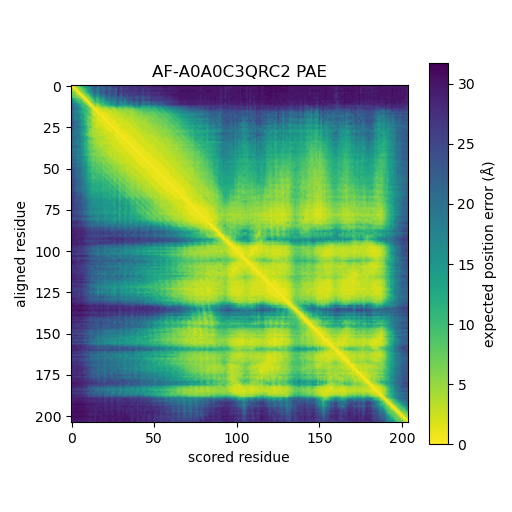 ? 12.232 5.229 -29.616 1.00 78.69 180 GLY A C 1
ATOM 1500 O O . GLY A 1 180 ? 13.283 5.820 -29.862 1.00 78.69 180 GLY A O 1
ATOM 1501 N N . GLY A 1 181 ? 11.916 4.821 -28.386 1.00 80.19 181 GLY A N 1
ATOM 1502 C CA . GLY A 1 181 ? 12.582 5.322 -27.187 1.00 80.19 181 GLY A CA 1
ATOM 1503 C C . GLY A 1 181 ? 12.121 6.737 -26.834 1.00 80.19 181 GLY A C 1
ATOM 1504 O O . GLY A 1 181 ? 11.612 7.480 -27.674 1.00 80.19 181 GLY A O 1
ATOM 1505 N N . GLY A 1 182 ? 12.266 7.119 -25.568 1.00 85.25 182 GLY A N 1
ATOM 1506 C CA . GLY A 1 182 ? 11.709 8.385 -25.106 1.00 85.25 182 GLY A CA 1
ATOM 1507 C C . GLY A 1 182 ? 12.056 8.748 -23.672 1.00 85.25 182 GLY A C 1
ATOM 1508 O O . GLY A 1 182 ? 12.621 7.952 -22.917 1.00 85.25 182 GLY A O 1
ATOM 1509 N N . ASN A 1 183 ? 11.704 9.984 -23.322 1.00 90.44 183 ASN A N 1
ATOM 1510 C CA . ASN A 1 183 ? 11.807 10.502 -21.967 1.00 90.44 183 ASN A CA 1
ATOM 1511 C C . ASN A 1 183 ? 10.449 10.368 -21.273 1.00 90.44 183 ASN A C 1
ATOM 1513 O O . ASN A 1 183 ? 9.454 10.945 -21.725 1.00 90.44 183 ASN A O 1
ATOM 1517 N N . LEU A 1 184 ? 10.432 9.634 -20.169 1.00 92.19 184 LEU A N 1
ATOM 1518 C CA . LEU A 1 184 ? 9.287 9.488 -19.284 1.00 92.19 184 LEU A CA 1
ATOM 1519 C C . LEU A 1 184 ? 9.520 10.272 -17.997 1.00 92.19 184 LEU A C 1
ATOM 1521 O O . LEU A 1 184 ? 10.655 10.480 -17.570 1.00 92.19 184 LEU A O 1
ATOM 1525 N N . VAL A 1 185 ? 8.434 10.700 -17.380 1.00 91.56 185 VAL A N 1
ATOM 1526 C CA . VAL A 1 185 ? 8.397 11.378 -16.091 1.00 91.56 185 VAL A CA 1
ATOM 1527 C C . VAL A 1 185 ? 7.564 10.522 -15.150 1.00 91.56 185 VAL A C 1
ATOM 1529 O O . VAL A 1 185 ? 6.495 10.049 -15.533 1.00 91.56 185 VAL A O 1
ATOM 1532 N N . VAL A 1 186 ? 8.086 10.308 -13.946 1.00 92.69 186 VAL A N 1
ATOM 1533 C CA . VAL A 1 186 ? 7.386 9.617 -12.864 1.00 92.69 186 VAL A CA 1
ATOM 1534 C C . VAL A 1 186 ? 6.598 10.642 -12.067 1.00 92.69 186 VAL A C 1
ATOM 1536 O O . VAL A 1 186 ? 7.171 11.579 -11.510 1.00 92.69 186 VAL A O 1
ATOM 1539 N N . GLU A 1 187 ? 5.290 10.446 -11.996 1.00 90.56 187 GLU A N 1
ATOM 1540 C CA . GLU A 1 187 ? 4.386 11.223 -11.157 1.00 90.56 187 GLU A CA 1
ATOM 1541 C C . GLU A 1 187 ? 3.892 10.326 -10.021 1.00 90.56 187 GLU A C 1
ATOM 1543 O O . GLU A 1 187 ? 3.257 9.305 -10.270 1.00 90.56 187 GLU A O 1
ATOM 1548 N N . MET A 1 188 ? 4.194 10.680 -8.773 1.00 87.38 188 MET A N 1
ATOM 1549 C CA . MET A 1 188 ? 3.681 9.947 -7.612 1.00 87.38 188 MET A CA 1
ATOM 1550 C C . MET A 1 188 ? 2.173 10.190 -7.482 1.00 87.38 188 MET A C 1
ATOM 1552 O O . MET A 1 188 ? 1.716 11.332 -7.588 1.00 87.38 188 MET A O 1
ATOM 1556 N N . THR A 1 189 ? 1.383 9.143 -7.246 1.00 82.44 189 THR A N 1
ATOM 1557 C CA . THR A 1 189 ? -0.045 9.314 -6.955 1.00 82.44 189 THR A CA 1
ATOM 1558 C C . THR A 1 189 ? -0.216 9.905 -5.559 1.00 82.44 189 THR A C 1
ATOM 1560 O O . THR A 1 189 ? 0.225 9.323 -4.570 1.00 82.44 189 THR A O 1
ATOM 1563 N N . ALA A 1 190 ? -0.849 11.080 -5.486 1.00 54.56 190 ALA A N 1
ATOM 1564 C CA . ALA A 1 190 ? -1.133 11.801 -4.247 1.00 54.56 190 ALA A CA 1
ATOM 1565 C C . ALA A 1 190 ? -2.014 10.943 -3.320 1.00 54.56 190 ALA A C 1
ATOM 1567 O O . ALA A 1 190 ? -3.229 10.875 -3.489 1.00 54.56 190 ALA A O 1
ATOM 1568 N N . GLY A 1 191 ? -1.382 10.243 -2.384 1.00 54.12 191 GLY A N 1
ATOM 1569 C CA . GLY A 1 191 ? -2.036 9.288 -1.489 1.00 54.12 191 GLY A CA 1
ATOM 1570 C C . GLY A 1 191 ? -1.060 8.332 -0.809 1.00 54.12 191 GLY A C 1
ATOM 1571 O O . GLY A 1 191 ? -1.376 7.824 0.259 1.00 54.12 191 GLY A O 1
ATOM 1572 N N . VAL A 1 192 ? 0.137 8.146 -1.378 1.00 49.97 192 VAL A N 1
ATOM 1573 C CA . VAL A 1 192 ? 1.226 7.408 -0.732 1.00 49.97 192 VAL A CA 1
ATOM 1574 C C . VAL A 1 192 ? 2.396 8.355 -0.522 1.00 49.97 192 VAL A C 1
ATOM 1576 O O . VAL A 1 192 ? 3.292 8.493 -1.353 1.00 49.97 192 VAL A O 1
ATOM 1579 N N . THR A 1 193 ? 2.351 9.086 0.588 1.00 41.34 193 THR A N 1
ATOM 1580 C CA . THR A 1 193 ? 3.573 9.589 1.209 1.00 41.34 193 THR A CA 1
ATOM 1581 C C . THR A 1 193 ? 4.466 8.379 1.452 1.00 41.34 193 THR A C 1
ATOM 1583 O O . THR A 1 193 ? 4.011 7.385 2.013 1.00 41.34 193 THR A O 1
ATOM 1586 N N . LEU A 1 194 ? 5.719 8.441 0.995 1.00 45.50 194 LEU A N 1
ATOM 1587 C CA . LEU A 1 194 ? 6.779 7.615 1.559 1.00 45.50 194 LEU A CA 1
ATOM 1588 C C . LEU A 1 194 ? 6.837 8.004 3.038 1.00 45.50 194 LEU A C 1
ATOM 1590 O O . LEU A 1 194 ? 7.478 8.988 3.394 1.00 45.50 194 LEU A O 1
ATOM 1594 N N . GLU A 1 195 ? 6.044 7.324 3.862 1.00 44.03 195 GLU A N 1
ATOM 1595 C CA . GLU A 1 195 ? 6.221 7.311 5.303 1.00 44.03 195 GLU A CA 1
ATOM 1596 C C . GLU A 1 195 ? 7.562 6.612 5.494 1.00 44.03 195 GLU A C 1
ATOM 1598 O O . GLU A 1 195 ? 7.669 5.389 5.461 1.00 44.03 195 GLU A O 1
ATOM 1603 N N . GLU A 1 196 ? 8.624 7.419 5.506 1.00 41.16 196 GLU A N 1
ATOM 1604 C CA . GLU A 1 196 ? 9.888 7.017 6.091 1.00 41.16 196 GLU A CA 1
ATOM 1605 C C . GLU A 1 196 ? 9.535 6.503 7.487 1.00 41.16 196 GLU A C 1
ATOM 1607 O O . GLU A 1 196 ? 8.928 7.243 8.264 1.00 41.16 196 GLU A O 1
ATOM 1612 N N . ASP A 1 197 ? 9.845 5.231 7.754 1.00 42.75 197 ASP A N 1
ATOM 1613 C CA . ASP A 1 197 ? 9.832 4.623 9.084 1.00 42.75 197 ASP A CA 1
ATOM 1614 C C . ASP A 1 197 ? 10.736 5.466 9.996 1.00 42.75 197 ASP A C 1
ATOM 1616 O O . ASP A 1 197 ? 11.913 5.175 10.215 1.00 42.75 197 ASP A O 1
ATOM 1620 N N . SER A 1 198 ? 10.209 6.576 10.507 1.00 39.06 198 SER A N 1
ATOM 1621 C CA . SER A 1 198 ? 10.737 7.211 11.694 1.00 39.06 198 SER A CA 1
ATOM 1622 C C . SER A 1 198 ? 10.297 6.319 12.839 1.00 39.06 198 SER A C 1
ATOM 1624 O O . SER A 1 198 ? 9.195 6.473 13.362 1.00 39.06 198 SER A O 1
ATOM 1626 N N . GLU A 1 199 ? 11.145 5.342 13.158 1.00 41.44 199 GLU A N 1
ATOM 1627 C CA . GLU A 1 199 ? 11.107 4.578 14.398 1.00 41.44 199 GLU A CA 1
ATOM 1628 C C . GLU A 1 199 ? 10.971 5.568 15.564 1.00 41.44 199 GLU A C 1
ATOM 1630 O O . GLU A 1 199 ? 11.949 6.165 16.027 1.00 41.44 199 GLU A O 1
ATOM 1635 N N . GLU A 1 200 ? 9.739 5.788 16.022 1.00 39.25 200 GLU A N 1
ATOM 1636 C CA . GLU A 1 200 ? 9.472 6.477 17.273 1.00 39.25 200 GLU A CA 1
ATOM 1637 C C . GLU A 1 200 ? 9.946 5.528 18.374 1.00 39.25 200 GLU A C 1
ATOM 1639 O O . GLU A 1 200 ? 9.290 4.564 18.764 1.00 39.25 200 GLU A O 1
ATOM 1644 N N . SER A 1 201 ? 11.200 5.737 18.764 1.00 39.72 201 SER A N 1
ATOM 1645 C CA . SER A 1 201 ? 11.836 5.063 19.881 1.00 39.72 201 SER A CA 1
ATOM 1646 C C . SER A 1 201 ? 11.171 5.549 21.165 1.00 39.72 201 SER A C 1
ATOM 1648 O O . SER A 1 201 ? 11.677 6.461 21.820 1.00 39.72 201 SER A O 1
ATOM 1650 N N . ASP A 1 202 ? 10.041 4.944 21.519 1.00 48.38 202 ASP A N 1
ATOM 1651 C CA . ASP A 1 202 ? 9.470 5.039 22.859 1.00 48.38 202 ASP A CA 1
ATOM 1652 C C . ASP A 1 202 ? 10.452 4.387 23.848 1.00 48.38 202 ASP A C 1
ATOM 1654 O O . ASP A 1 202 ? 10.500 3.168 24.024 1.00 48.38 202 ASP A O 1
ATOM 1658 N N . GLN A 1 203 ? 11.300 5.215 24.464 1.00 47.16 203 GLN A N 1
ATOM 1659 C CA . GLN A 1 203 ? 11.980 4.884 25.713 1.00 47.16 203 GLN A CA 1
ATOM 1660 C C . GLN A 1 203 ? 11.131 5.413 26.867 1.00 47.16 203 GLN A C 1
ATOM 1662 O O . GLN A 1 203 ? 11.069 6.623 27.096 1.00 47.16 203 GLN A O 1
ATOM 1667 N N . GLU A 1 204 ? 10.498 4.482 27.578 1.00 40.81 204 GLU A N 1
ATOM 1668 C CA . GLU A 1 204 ? 9.973 4.667 28.935 1.00 40.81 204 GLU A CA 1
ATOM 1669 C C . GLU A 1 204 ? 11.071 4.388 29.978 1.00 40.81 204 GLU A C 1
ATOM 1671 O O . GLU A 1 204 ? 11.860 3.431 29.777 1.00 40.81 204 GLU A O 1
#

Foldseek 3Di:
DDDDDPDDDPPDPPVVVVVVVVVVVVVVVVVVVVVVVVVVVVVVVVVVVVVVVVVVVVVVVVVVVVVVVVVVVVLQVLQLLQLVVVQDDADDPPDPWQWAWEQEPVRDIDITTHDQQAFLLSVLSVVVNVPDPPPPPDPRDNDRDPPDDHDHQKWKWFPPPTDTDDGDRDGLCVPPVRVNHGYIYIGGRPPDDPPPPPPPPPDD

Mean predicted aligned error: 13.09 Å

Secondary structure (DSSP, 8-state):
----PPPPP----HHHHHHHHHHHHHHHHHHHHHHHHHHHHHHHHHHHHHHHHHHHHHHHHHHHHHHHHHHHHHHHHHHHHHHHHHSPPPPPTTS--EEEEEE-TTS-EEEEEE-TTSBHHHHHHHHHHHHS-TT------SSPPTTPPPPPSEEEEESSS--EE---SSBTTT-TTTTT-EEEEEEE-TT-------------

InterPro domains:
  IPR001012 UBX domain [PF00789] (94-178)
  IPR001012 UBX domain [PS50033] (93-163)
  IPR001012 UBX domain [SM00166] (91-188)
  IPR029071 Ubiquitin-like domain superfamily [SSF54236] (86-180)
  IPR050730 UBX domain-containing protein [PTHR23322] (18-178)

pLDDT: mean 81.19, std 15.55, range [39.06, 96.56]

Radius of gyration: 40.76 Å; Cα contacts (8 Å, |Δi|>4): 184; chains: 1; bounding box: 107×35×112 Å